Protein 4C9G (pdb70)

InterPro domains:
  IPR002067 Mitochondrial carrier protein [PR00926] (26-39)
  IPR002067 Mitochondrial carrier protein [PR00926] (39-53)
  IPR002067 Mitochondrial carrier protein [PR00926] (89-109)
  IPR002067 Mitochondrial carrier protein [PR00926] (140-158)
  IPR002067 Mitochondrial carrier protein [PR00926] (190-208)
  IPR002067 Mitochondrial carrier protein [PR00926] (234-256)
  IPR002113 ADP/ATP carrier protein, eukaryotic type [PR00927] (23-35)
  IPR002113 ADP/ATP carrier protein, eukaryotic type [PR00927] (67-88)
  IPR002113 ADP/ATP carrier protein, eukaryotic type [PR00927] (100-112)
  IPR002113 ADP/ATP carrier protein, eukaryotic type [PR00927] (125-138)
  IPR002113 ADP/ATP carrier protein, eukaryotic type [PR00927] (230-246)
  IPR002113 ADP/ATP carrier protein, eukaryotic type [PTHR45635] (17-317)
  IPR018108 Mitochondrial carrier protein, transmembrane region [PF00153] (20-117)
  IPR018108 Mitochondrial carrier protein, transmembrane region [PF00153] (126-220)
  IPR018108 Mitochondrial carrier protein, transmembrane region [PF00153] (226-315)
  IPR018108 Mitochondrial carrier protein, transmembrane region [PS50920] (21-114)
  IPR018108 Mitochondrial carrier protein, transmembrane region [PS50920] (125-217)
  IPR018108 Mitochondrial carrier protein, transmembrane region [PS50920] (225-311)
  IPR023395 Mitochondrial carrier protein domain superfamily [G3DSA:1.50.40.10] (24-318)
  IPR023395 Mitochondrial carrier protein domain superfamily [SSF103506] (19-308)

B-factor: mean 78.45, std 24.97, range [29.94, 201.55]

Secondary structure (DSSP, 8-state):
-HHHHHHHHHHHHHHHHHHHHHHHHHHHHTHHHHHHTTS-SS---SHHHHHHHHHHHH-SGGGGTTHHHHHHTHHHHHHHHHHHHHHHHHHH---GGG-HHHHHHHHHHHHHHHHHHHHHHHHHHHHHHHHHHS------SHHHHHHHHHHHT-STTTSTTHHHHHHHHHHHHHHHHHHHHH--HHHHHHHHHHHHHHHHTHHHHHHHHHHHHTTTSS---SSHHHHHHHHHHHH-GGGGGTTHHHHHHHHHHHHHHHHHHHHH-

Sequence (265 aa):
LIDFLMGGVSAAVAKTAASPIERVKLLIQNQDEMLKQGTLDRKYAGILDCFKRTATQEGVISFWRGNTANVIRYFPTQALNFAFKDKIKAMFGFKKEEGYAKWFAGNLASGGAAGALSLLFVYSLDYARTRLAADSRQFNGLIDVYKKTLKSDGVAGLYRGFLPSVVGIVVYRGLYFGMYDSLLASFLLGWVVTTGASTCSYPLDTVRRRMMMTSGQAVKYDGAFDCLRKIVAAEGVGSLFKGCGANILRGVAGAGVISMYDQLQ

CATH classification: 1.50.40.10

GO terms:
  GO:0005471 ATP:ADP antiporter activity (F, IDA)
  GO:0005743 mitochondrial inner membrane (C, IDA)
  GO:0015866 ADP transport (P, IDA)
  GO:0015867 ATP transport (P, IDA)
  GO:0055085 transmembrane transport (P, IDA)
  GO:0015867 ATP transport (P, IGI)
  GO:0009061 anaerobic respiration (P, IGI)
  GO:0005739 mitochondrion (C, HDA)
  GO:0015886 heme transport (P, IMP)
  GO:0006839 mitochondrial transport (P, IMP)
  GO:0006915 apoptotic process (P, IMP)
  GO:1901612 cardiolipin binding (F, IMP)
  GO:0009060 aerobic respiration (P, IMP)
  GO:0016020 membrane (C, IDA)
  GO:0005471 ATP:ADP antiporter activity (F, EXP)
  GO:0005778 peroxisomal membrane (C, EXP)

Organism: Saccharomyces cerevisiae (strain ATCC 204508 / S288c) (NCBI:txid559292)

Solvent-accessible surface area: 13428 Å² total; per-residue (Å²): 108,116,119,78,83,104,16,1,75,22,30,18,51,17,65,55,42,9,0,29,20,20,0,0,6,2,0,15,0,0,9,25,5,0,69,150,36,66,22,15,103,141,147,20,97,28,51,150,35,0,61,54,26,7,40,116,128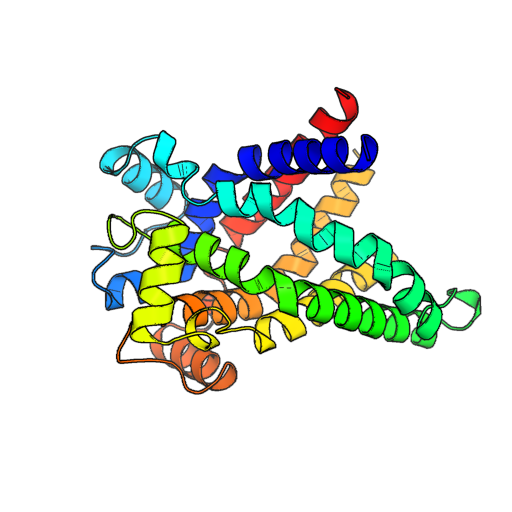,44,26,104,149,9,12,97,44,9,8,78,0,12,37,66,71,53,72,48,23,56,53,24,37,183,55,91,94,96,46,19,102,86,143,85,40,68,45,113,161,104,28,112,80,121,30,50,58,5,22,45,38,8,10,10,37,20,14,28,52,19,14,105,113,1,0,11,29,16,1,0,8,2,0,8,0,1,0,57,133,78,17,127,23,42,149,52,0,52,60,36,4,81,182,74,41,21,101,68,0,10,63,53,4,46,130,7,9,31,74,11,51,46,53,76,67,12,53,59,54,18,64,97,48,108,87,130,77,84,69,109,58,23,103,74,4,48,27,22,0,19,42,77,12,4,28,46,32,0,5,24,40,1,20,0,1,6,1,43,52,116,118,48,33,120,35,29,175,15,0,61,143,74,2,50,88,91,63,30,90,51,5,9,83,55,9,13,39,1,12,45,82,64,29,76,42,15,50,30,44,58,63,134,56,92,161,153,107

Radius of gyration: 18.73 Å; Cα contacts (8 Å, |Δi|>4): 334; chains: 1; bounding box: 37×54×42 Å

Foldseek 3Di:
DVVLVVVLVLVLQLLQQLQLLVLLLLQQLQVVLCVVVVQDDDHAPASVRSSVCCCVLPNDVLSNWLSVLVSVLSNLLVVLCVVPLVVLCVVQDDDCVVPVVSRLVSQLSSQLVSVLVSCVPRQLSVLSSSQRSHGSPPADHSVRCQVLLCVAVNPCLSCFLVVLVSVLRSQLSNQLVVQLVVDVVVLVSVLVSNLVSCQVSQLSVSLSSNQNSCGPDPDHAPDSVRSCVVCCVPPNPCSSCGSSVSVSVSVNSSVVSSVVSVVVD

Nearest PDB structures (foldseek):
  4c9g-assembly1_A  TM=1.004E+00  e=1.578E-35  Saccharomyces cerevisiae
  4c9h-assembly1_A  TM=9.998E-01  e=3.939E-33  Saccharomyces cerevisiae
  4c9h-assembly2_B  TM=9.988E-01  e=4.879E-33  Saccharomyces cerevisiae
  4c9q-assembly1_A  TM=9.859E-01  e=1.281E-29  Saccharomyces cerevisiae
  4c9q-assembly2_B  TM=9.886E-01  e=2.434E-29  Saccharomyces cerevisiae

Structure (mmCIF, N/CA/C/O backbone):
data_4C9G
#
_entry.id   4C9G
#
_cell.length_a   66.900
_cell.length_b   105.670
_cell.length_c   98.610
_cell.angle_alpha   90.00
_cell.angle_beta   90.00
_cell.angle_gamma   90.00
#
_symmetry.space_group_name_H-M   'C 2 2 21'
#
loop_
_entity.id
_entity.type
_entity.pdbx_description
1 polymer 'ADP, ATP CARRIER PROTEIN 2'
2 non-polymer Carboxyatractyloside
3 non-polymer CARDIOLIPIN
4 non-polymer 'nonyl beta-D-glucopyranoside'
#
loop_
_atom_site.group_PDB
_atom_site.id
_atom_site.type_symbol
_atom_site.label_atom_id
_atom_site.label_alt_id
_atom_site.label_comp_id
_atom_site.label_asym_id
_atom_site.label_entity_id
_atom_site.label_seq_id
_atom_site.pdbx_PDB_ins_code
_atom_site.Cartn_x
_atom_site.Cartn_y
_atom_site.Cartn_z
_atom_site.occupancy
_atom_site.B_iso_or_equiv
_atom_site.auth_seq_id
_atom_site.auth_comp_id
_atom_site.auth_asym_id
_atom_site.auth_atom_id
_atom_site.pdbx_PDB_model_num
ATOM 1 N N . LEU A 1 24 ? 25.329 38.189 5.806 1.00 132.20 24 LEU A N 1
ATOM 2 C CA . LEU A 1 24 ? 25.204 36.846 6.360 1.00 131.03 24 LEU A CA 1
ATOM 3 C C . LEU A 1 24 ? 23.740 36.437 6.503 1.00 129.68 24 LEU A C 1
ATOM 4 O O . LEU A 1 24 ? 23.355 35.340 6.104 1.00 130.47 24 LEU A O 1
ATOM 6 N N . ILE A 1 25 ? 22.927 37.321 7.069 1.00 128.86 25 ILE A N 1
ATOM 7 C CA . ILE A 1 25 ? 21.505 37.045 7.240 1.00 128.92 25 ILE A CA 1
ATOM 8 C C . ILE A 1 25 ? 20.803 37.004 5.886 1.00 127.86 25 ILE A C 1
ATOM 9 O O . ILE A 1 25 ? 19.995 36.113 5.624 1.00 127.39 25 ILE A O 1
ATOM 14 N N . ASP A 1 26 ? 21.135 37.963 5.027 1.00 128.49 26 ASP A N 1
ATOM 15 C CA . ASP A 1 26 ? 20.530 38.069 3.703 1.00 129.91 26 ASP A CA 1
ATOM 16 C C . ASP A 1 26 ? 20.800 36.814 2.878 1.00 130.73 26 ASP A C 1
ATOM 17 O O . ASP A 1 26 ? 19.947 36.361 2.115 1.00 130.02 26 ASP A O 1
ATOM 22 N N . PHE A 1 27 ? 22.001 36.270 3.043 1.00 131.01 27 PHE A N 1
ATOM 23 C CA . PHE A 1 27 ? 22.423 35.029 2.402 1.00 126.66 27 PHE A CA 1
ATOM 24 C C . PHE A 1 27 ? 21.485 33.875 2.751 1.00 121.75 27 PHE A C 1
ATOM 25 O O . PHE A 1 27 ? 20.917 33.212 1.870 1.00 118.54 27 PHE A O 1
ATOM 33 N N . LEU A 1 28 ? 21.326 33.654 4.053 1.00 121.72 28 LEU A N 1
ATOM 34 C CA . LEU A 1 28 ? 20.490 32.584 4.578 1.00 118.64 28 LEU A CA 1
ATOM 35 C C . LEU A 1 28 ? 19.033 32.772 4.165 1.00 117.28 28 LEU A C 1
ATOM 36 O O . LEU A 1 28 ? 18.351 31.812 3.791 1.00 114.57 28 LEU A O 1
ATOM 41 N N . MET A 1 29 ? 18.566 34.015 4.230 1.00 107.48 29 MET A N 1
ATOM 42 C CA . MET A 1 29 ? 17.203 34.349 3.834 1.00 125.08 29 MET A CA 1
ATOM 43 C C . MET A 1 29 ? 16.965 34.063 2.355 1.00 124.72 29 MET A C 1
ATOM 44 O O . MET A 1 29 ? 15.880 33.622 1.969 1.00 102.53 29 MET A O 1
ATOM 49 N N . GLY A 1 30 ? 17.980 34.310 1.532 1.00 104.22 30 GLY A N 1
ATOM 50 C CA . GLY A 1 30 ? 17.911 33.966 0.123 1.00 101.79 30 GLY A CA 1
ATOM 51 C C . GLY A 1 30 ? 17.793 32.463 -0.047 1.00 107.84 30 GLY A C 1
ATOM 52 O O . GLY A 1 30 ? 16.947 31.971 -0.812 1.00 107.10 30 GLY A O 1
ATOM 53 N N . GLY A 1 31 ? 18.643 31.735 0.680 1.00 106.24 31 GLY A N 1
ATOM 54 C CA . GLY A 1 31 ? 18.627 30.280 0.669 1.00 102.07 31 GLY A CA 1
ATOM 55 C C . GLY A 1 31 ? 17.252 29.712 0.941 1.00 99.04 31 GLY A C 1
ATOM 56 O O . GLY A 1 31 ? 16.722 28.924 0.148 1.00 97.35 31 GLY A O 1
ATOM 57 N N . VAL A 1 32 ? 16.677 30.125 2.068 1.00 100.01 32 VAL A N 1
ATOM 58 C CA . VAL A 1 32 ? 15.319 29.744 2.426 1.00 101.14 32 VAL A CA 1
ATOM 59 C C . VAL A 1 32 ? 14.337 30.123 1.321 1.00 103.23 32 VAL A C 1
ATOM 60 O O . VAL A 1 32 ? 13.499 29.310 0.917 1.00 103.18 32 VAL A O 1
ATOM 64 N N . SER A 1 33 ? 14.465 31.350 0.823 1.00 106.03 33 SER A N 1
ATOM 65 C CA . SER A 1 33 ? 13.552 31.881 -0.182 1.00 104.68 33 SER A CA 1
ATOM 66 C C . SER A 1 33 ? 13.464 31.019 -1.436 1.00 101.62 33 SER A C 1
ATOM 67 O O . SER A 1 33 ? 12.364 30.800 -1.959 1.00 92.31 33 SER A O 1
ATOM 70 N N . ALA A 1 34 ? 14.603 30.527 -1.921 1.00 99.73 34 ALA A N 1
ATOM 71 C CA . ALA A 1 34 ? 14.557 29.644 -3.083 1.00 99.70 34 ALA A CA 1
ATOM 72 C C . ALA A 1 34 ? 14.170 28.216 -2.701 1.00 102.61 34 ALA A C 1
ATOM 73 O O . ALA A 1 34 ? 13.544 27.507 -3.490 1.00 100.33 34 ALA A O 1
ATOM 75 N N . ALA A 1 35 ? 14.560 27.788 -1.500 1.00 106.37 35 ALA A N 1
ATOM 76 C CA . ALA A 1 35 ? 14.127 26.484 -0.977 1.00 105.33 35 ALA A CA 1
ATOM 77 C C . ALA A 1 35 ? 12.606 26.356 -1.049 1.00 104.15 35 ALA A C 1
ATOM 78 O O . ALA A 1 35 ? 12.081 25.299 -1.412 1.00 104.06 35 ALA A O 1
ATOM 80 N N . VAL A 1 36 ? 11.908 27.442 -0.715 1.00 103.66 36 VAL A N 1
ATOM 81 C CA . VAL A 1 36 ? 10.448 27.489 -0.825 1.00 102.35 36 VAL A CA 1
ATOM 82 C C . VAL A 1 36 ? 9.975 27.175 -2.246 1.00 95.78 36 VAL A C 1
ATOM 83 O O . VAL A 1 36 ? 9.141 26.295 -2.448 1.00 98.27 36 VAL A O 1
ATOM 87 N N . ALA A 1 37 ? 10.518 27.890 -3.226 1.00 92.90 37 ALA A N 1
ATOM 88 C CA . ALA A 1 37 ? 10.104 27.728 -4.618 1.00 94.89 37 ALA A CA 1
ATOM 89 C C . ALA A 1 37 ? 10.397 26.330 -5.162 1.00 98.19 37 ALA A C 1
ATOM 90 O O . ALA A 1 37 ? 9.540 25.705 -5.792 1.00 99.27 37 ALA A O 1
ATOM 92 N N . LYS A 1 38 ? 11.610 25.845 -4.913 1.00 100.96 38 LYS A N 1
ATOM 93 C CA . LYS A 1 38 ? 12.023 24.522 -5.379 1.00 99.77 38 LYS A CA 1
ATOM 94 C C . LYS A 1 38 ? 11.178 23.415 -4.751 1.00 97.70 38 LYS A C 1
ATOM 95 O O . LYS A 1 38 ? 10.766 22.470 -5.431 1.00 99.29 38 LYS A O 1
ATOM 101 N N . THR A 1 39 ? 10.920 23.543 -3.453 1.00 94.77 39 THR A N 1
ATOM 102 C CA . THR A 1 39 ? 10.091 22.576 -2.740 1.00 92.94 39 THR A CA 1
ATOM 103 C C . THR A 1 39 ? 8.648 22.598 -3.242 1.00 90.59 39 THR A C 1
ATOM 104 O O . THR A 1 39 ? 8.006 21.553 -3.355 1.00 89.21 39 THR A O 1
ATOM 108 N N . ALA A 1 40 ? 8.142 23.786 -3.551 1.00 88.03 40 ALA A N 1
ATOM 109 C CA . ALA A 1 40 ? 6.802 23.899 -4.114 1.00 88.67 40 ALA A CA 1
ATOM 110 C C . ALA A 1 40 ? 6.719 23.236 -5.486 1.00 88.76 40 ALA A C 1
ATOM 111 O O . ALA A 1 40 ? 5.762 22.518 -5.782 1.00 85.58 40 ALA A O 1
ATOM 113 N N . ALA A 1 41 ? 7.731 23.475 -6.316 1.00 88.28 41 ALA A N 1
ATOM 114 C CA . ALA A 1 41 ? 7.735 22.971 -7.688 1.00 87.75 41 ALA A CA 1
ATOM 115 C C . ALA A 1 41 ? 8.183 21.510 -7.804 1.00 87.91 41 ALA A C 1
ATOM 116 O O . ALA A 1 41 ? 8.114 20.918 -8.881 1.00 86.80 41 ALA A O 1
ATOM 118 N N . SER A 1 42 ? 8.633 20.933 -6.695 1.00 85.67 42 SER A N 1
ATOM 119 C CA . SER A 1 42 ? 9.148 19.561 -6.689 1.00 88.86 42 SER A CA 1
ATOM 120 C C . SER A 1 42 ? 8.238 18.455 -7.264 1.00 89.33 42 SER A C 1
ATOM 121 O O . SER A 1 42 ? 8.718 17.618 -8.028 1.00 87.71 42 SER A O 1
ATOM 124 N N . PRO A 1 43 ? 6.939 18.429 -6.896 1.00 92.43 43 PRO A N 1
ATOM 125 C CA . PRO A 1 43 ? 6.106 17.326 -7.397 1.00 90.29 43 PRO A CA 1
ATOM 126 C C . PRO A 1 43 ? 5.998 17.265 -8.921 1.00 88.17 43 PRO A C 1
ATOM 127 O O . PRO A 1 43 ? 6.084 16.178 -9.489 1.00 91.56 43 PRO A O 1
ATOM 131 N N . ILE A 1 44 ? 5.816 18.411 -9.568 1.00 84.51 44 ILE A N 1
ATOM 132 C CA . ILE A 1 44 ? 5.702 18.451 -11.023 1.00 82.60 44 ILE A CA 1
ATOM 133 C C . ILE A 1 44 ? 7.068 18.235 -11.686 1.00 82.07 44 ILE A C 1
ATOM 134 O O . ILE A 1 44 ? 7.154 17.819 -12.844 1.00 82.47 44 ILE A O 1
ATOM 139 N N . GLU A 1 45 ? 8.134 18.498 -10.937 1.00 77.81 45 GLU A N 1
ATOM 140 C CA . GLU A 1 45 ? 9.488 18.325 -11.450 1.00 76.27 45 GLU A CA 1
ATOM 141 C C . GLU A 1 45 ? 9.845 16.848 -11.595 1.00 76.98 45 GLU A C 1
ATOM 142 O O . GLU A 1 45 ? 10.435 16.435 -12.594 1.00 73.18 45 GLU A O 1
ATOM 148 N N . ARG A 1 46 ? 9.489 16.055 -10.591 1.00 78.96 46 ARG A N 1
ATOM 149 C CA . ARG A 1 46 ? 9.827 14.639 -10.605 1.00 82.98 46 ARG A CA 1
ATOM 150 C C . ARG A 1 46 ? 9.086 13.909 -11.717 1.00 66.08 46 ARG A C 1
ATOM 151 O O . ARG A 1 46 ? 9.660 13.066 -12.397 1.00 64.90 46 ARG A O 1
ATOM 159 N N . VAL A 1 47 ? 7.818 14.253 -11.907 1.00 66.57 47 VAL A N 1
ATOM 160 C CA . VAL A 1 47 ? 7.033 13.711 -13.009 1.00 65.72 47 VAL A CA 1
ATOM 161 C C . VAL A 1 47 ? 7.700 14.017 -14.345 1.00 64.19 47 VAL A C 1
ATOM 162 O O . VAL A 1 47 ? 7.794 13.153 -15.215 1.00 63.02 47 VAL A O 1
ATOM 166 N N . LYS A 1 48 ? 8.172 15.252 -14.492 1.00 77.72 48 LYS A N 1
ATOM 167 C CA . LYS A 1 48 ? 8.878 15.673 -15.698 1.00 73.33 48 LYS A CA 1
ATOM 168 C C . LYS A 1 48 ? 10.154 14.868 -15.890 1.00 71.41 48 LYS A C 1
ATOM 169 O O . LYS A 1 48 ? 10.468 14.437 -16.998 1.00 67.69 48 LYS A O 1
ATOM 175 N N . LEU A 1 49 ? 10.895 14.694 -14.802 1.00 62.69 49 LEU A N 1
ATOM 176 C CA . LEU A 1 49 ? 12.133 13.931 -14.832 1.00 62.03 49 LEU A CA 1
ATOM 177 C C . LEU A 1 49 ? 11.874 12.454 -15.118 1.00 61.32 49 LEU A C 1
ATOM 178 O O . LEU A 1 49 ? 12.644 11.810 -15.826 1.00 60.28 49 LEU A O 1
ATOM 183 N N . LEU A 1 50 ? 10.779 11.929 -14.579 1.00 62.03 50 LEU A N 1
ATOM 184 C CA . LEU A 1 50 ? 10.398 10.542 -14.820 1.00 64.76 50 LEU A CA 1
ATOM 185 C C . LEU A 1 50 ? 10.075 10.297 -16.290 1.00 65.16 50 LEU A C 1
ATOM 186 O O . LEU A 1 50 ? 10.544 9.327 -16.882 1.00 59.50 50 LEU A O 1
ATOM 191 N N . ILE A 1 51 ? 9.274 11.181 -16.875 1.00 60.24 51 ILE A N 1
ATOM 192 C CA . ILE A 1 51 ? 8.884 11.047 -18.274 1.00 59.10 51 ILE A CA 1
ATOM 193 C C . ILE A 1 51 ? 10.087 11.251 -19.191 1.00 57.72 51 ILE A C 1
ATOM 194 O O . ILE A 1 51 ? 10.237 10.571 -20.209 1.00 56.60 51 ILE A O 1
ATOM 199 N N . GLN A 1 52 ? 10.954 12.181 -18.808 1.00 63.27 52 GLN A N 1
ATOM 200 C CA . GLN A 1 52 ? 12.138 12.501 -19.594 1.00 56.89 52 GLN A CA 1
ATOM 201 C C . GLN A 1 52 ? 13.118 11.334 -19.645 1.00 56.30 52 GLN A C 1
ATOM 202 O O . GLN A 1 52 ? 13.740 11.077 -20.678 1.00 55.41 52 GLN A O 1
ATOM 208 N N . ASN A 1 53 ? 13.248 10.622 -18.532 1.00 52.18 53 ASN A N 1
ATOM 209 C CA . ASN A 1 53 ? 14.290 9.608 -18.400 1.00 50.51 53 ASN A CA 1
ATOM 210 C C . ASN A 1 53 ? 13.808 8.159 -18.330 1.00 57.60 53 ASN A C 1
ATOM 211 O O . ASN A 1 53 ? 14.546 7.283 -17.883 1.00 57.84 53 ASN A O 1
ATOM 216 N N . GLN A 1 54 ? 12.586 7.905 -18.792 1.00 62.83 54 GLN A N 1
ATOM 217 C CA . GLN A 1 54 ? 11.958 6.594 -18.607 1.00 61.41 54 GLN A CA 1
ATOM 218 C C . GLN A 1 54 ? 12.630 5.457 -19.377 1.00 56.74 54 GLN A C 1
ATOM 219 O O . GLN A 1 54 ? 12.644 4.321 -18.920 1.00 51.25 54 GLN A O 1
ATOM 225 N N . ASP A 1 55 ? 13.178 5.766 -20.544 1.00 47.85 55 ASP A N 1
ATOM 226 C CA . ASP A 1 55 ? 13.857 4.769 -21.359 1.00 47.95 55 ASP A CA 1
ATOM 227 C C . ASP A 1 55 ? 15.090 4.212 -20.645 1.00 50.20 55 ASP A C 1
ATOM 228 O O . ASP A 1 55 ? 15.360 3.004 -20.691 1.00 58.29 55 ASP A O 1
ATOM 233 N N . GLU A 1 56 ? 15.825 5.091 -19.972 1.00 44.62 56 GLU A N 1
ATOM 234 C CA . GLU A 1 56 ? 16.982 4.670 -19.190 1.00 44.23 56 GLU A CA 1
ATOM 235 C C . GLU A 1 56 ? 16.562 3.811 -18.001 1.00 47.96 56 GLU A C 1
ATOM 236 O O . GLU A 1 56 ? 17.198 2.800 -17.704 1.00 48.75 56 GLU A O 1
ATOM 242 N N . MET A 1 57 ? 15.491 4.212 -17.323 1.00 49.62 57 MET A N 1
ATOM 243 C CA . MET A 1 57 ? 14.981 3.441 -16.194 1.00 52.76 57 MET A CA 1
ATOM 244 C C . MET A 1 57 ? 14.539 2.053 -16.654 1.00 53.81 57 MET A C 1
ATOM 245 O O . MET A 1 57 ? 14.718 1.063 -15.943 1.00 55.05 57 MET A O 1
ATOM 250 N N . LEU A 1 58 ? 13.966 1.994 -17.852 1.00 51.28 58 LEU A N 1
ATOM 251 C CA . LEU A 1 58 ? 13.568 0.734 -18.461 1.00 53.33 58 LEU A CA 1
ATOM 252 C C . LEU A 1 58 ? 14.787 -0.133 -18.732 1.00 54.67 58 LEU A C 1
ATOM 253 O O . LEU A 1 58 ? 14.763 -1.338 -18.480 1.00 58.40 58 LEU A O 1
ATOM 258 N N . LYS A 1 59 ? 15.851 0.477 -19.249 1.00 50.51 59 LYS A N 1
ATOM 259 C CA . LYS A 1 59 ? 17.096 -0.257 -19.457 1.00 51.03 59 LYS A CA 1
ATOM 260 C C . LYS A 1 59 ? 17.660 -0.780 -18.139 1.00 54.95 59 LYS A C 1
ATOM 261 O O . LYS A 1 59 ? 18.193 -1.885 -18.081 1.00 60.42 59 LYS A O 1
ATOM 267 N N . GLN A 1 60 ? 17.531 0.016 -17.082 1.00 52.89 60 GLN A N 1
ATOM 268 C CA . GLN A 1 60 ? 18.091 -0.338 -15.780 1.00 50.79 60 GLN A CA 1
ATOM 269 C C . GLN A 1 60 ? 17.132 -1.185 -14.945 1.00 54.85 60 GLN A C 1
ATOM 270 O O . GLN A 1 60 ? 17.427 -1.524 -13.795 1.00 56.09 60 GLN A O 1
ATOM 276 N N . GLY A 1 61 ? 15.990 -1.534 -15.532 1.00 51.82 61 GLY A N 1
ATOM 277 C CA . GLY A 1 61 ? 14.994 -2.342 -14.851 1.00 54.55 61 GLY A CA 1
ATOM 278 C C . GLY A 1 61 ? 14.452 -1.670 -13.606 1.00 74.30 61 GLY A C 1
ATOM 279 O O . GLY A 1 61 ? 14.121 -2.331 -12.624 1.00 76.89 61 GLY A O 1
ATOM 280 N N . THR A 1 62 ? 14.367 -0.345 -13.651 1.00 73.99 62 THR A N 1
ATOM 281 C CA . THR A 1 62 ? 13.875 0.438 -12.527 1.00 76.07 62 THR A CA 1
ATOM 282 C C . THR A 1 62 ? 12.408 0.786 -12.752 1.00 73.26 62 THR A C 1
ATOM 283 O O . THR A 1 62 ? 11.667 1.068 -11.810 1.00 75.22 62 THR A O 1
ATOM 287 N N . LEU A 1 63 ? 11.997 0.756 -14.014 1.00 66.11 63 LEU A N 1
ATOM 288 C CA . LEU A 1 63 ? 10.612 1.006 -14.383 1.00 65.62 63 LEU A CA 1
ATOM 289 C C . LEU A 1 63 ? 10.081 -0.208 -15.138 1.00 67.33 63 LEU A C 1
ATOM 290 O O . LEU A 1 63 ? 10.801 -0.812 -15.931 1.00 66.71 63 LEU A O 1
ATOM 295 N N . ASP A 1 64 ? 8.827 -0.567 -14.889 1.00 64.56 64 ASP A N 1
ATOM 296 C CA . ASP A 1 64 ? 8.250 -1.761 -15.496 1.00 72.75 64 ASP A CA 1
ATOM 297 C C . ASP A 1 64 ? 7.598 -1.480 -16.848 1.00 76.81 64 ASP A C 1
ATOM 298 O O . ASP A 1 64 ? 7.622 -2.320 -17.745 1.00 83.11 64 ASP A O 1
ATOM 300 N N . ARG A 1 65 ? 7.018 -0.296 -16.991 1.00 79.33 65 ARG A N 1
ATOM 301 C CA . ARG A 1 65 ? 6.280 0.039 -18.200 1.00 78.26 65 ARG A CA 1
ATOM 302 C C . ARG A 1 65 ? 6.383 1.535 -18.490 1.00 73.05 65 ARG A C 1
ATOM 303 O O . ARG A 1 65 ? 6.445 2.351 -17.570 1.00 72.55 65 ARG A O 1
ATOM 311 N N . LYS A 1 66 ? 6.412 1.890 -19.771 1.00 67.39 66 LYS A N 1
ATOM 312 C CA . LYS A 1 66 ? 6.477 3.288 -20.170 1.00 68.50 66 LYS A CA 1
ATOM 313 C C . LYS A 1 66 ? 5.246 4.023 -19.664 1.00 72.83 66 LYS A C 1
ATOM 314 O O . LYS A 1 66 ? 4.192 3.417 -19.472 1.00 79.17 66 LYS A O 1
ATOM 320 N N . TYR A 1 67 ? 5.384 5.324 -19.435 1.00 72.54 67 TYR A N 1
ATOM 321 C CA . TYR A 1 67 ? 4.254 6.134 -19.007 1.00 74.66 67 TYR A CA 1
ATOM 322 C C . TYR A 1 67 ? 3.410 6.547 -20.203 1.00 74.92 67 TYR A C 1
ATOM 323 O O . TYR A 1 67 ? 3.925 6.746 -21.301 1.00 69.27 67 TYR A O 1
ATOM 332 N N . ALA A 1 68 ? 2.107 6.675 -19.986 1.00 84.13 68 ALA A N 1
ATOM 333 C CA . ALA A 1 68 ? 1.209 7.120 -21.040 1.00 87.31 68 ALA A CA 1
ATOM 334 C C . ALA A 1 68 ? 1.310 8.629 -21.213 1.00 87.24 68 ALA A C 1
ATOM 335 O O . ALA A 1 68 ? 1.114 9.153 -22.309 1.00 90.27 68 ALA A O 1
ATOM 337 N N . GLY A 1 69 ? 1.621 9.323 -20.123 1.00 83.64 69 GLY A N 1
ATOM 338 C CA . GLY A 1 69 ? 1.724 10.769 -20.141 1.00 78.36 69 GLY A CA 1
ATOM 339 C C . GLY A 1 69 ? 1.857 11.348 -18.747 1.00 81.06 69 GLY A C 1
ATOM 340 O O . GLY A 1 69 ? 2.235 10.646 -17.807 1.00 82.38 69 GLY A O 1
ATOM 341 N N . ILE A 1 70 ? 1.541 12.634 -18.620 1.00 75.00 70 ILE A N 1
ATOM 342 C CA . ILE A 1 70 ? 1.650 13.345 -17.353 1.00 83.70 70 ILE A CA 1
ATOM 343 C C . ILE A 1 70 ? 0.721 12.758 -16.301 1.00 88.28 70 ILE A C 1
ATOM 344 O O . ILE A 1 70 ? 1.168 12.305 -15.242 1.00 89.55 70 ILE A O 1
ATOM 349 N N . LEU A 1 71 ? -0.571 12.772 -16.611 1.00 91.11 71 LEU A N 1
ATOM 350 C CA . LEU A 1 71 ? -1.599 12.268 -15.711 1.00 98.13 71 LEU A CA 1
ATOM 351 C C . LEU A 1 71 ? -1.302 10.836 -15.288 1.00 97.67 71 LEU A C 1
ATOM 352 O O . LEU A 1 71 ? -1.402 10.495 -14.110 1.00 100.99 71 LEU A O 1
ATOM 357 N N . ASP A 1 72 ? -0.929 10.009 -16.261 1.00 95.48 72 ASP A N 1
ATOM 358 C CA . ASP A 1 72 ? -0.583 8.611 -16.017 1.00 95.08 72 ASP A CA 1
ATOM 359 C C . ASP A 1 72 ? 0.551 8.483 -15.006 1.00 90.87 72 ASP A C 1
ATOM 360 O O . ASP A 1 72 ? 0.450 7.734 -14.029 1.00 93.02 72 ASP A O 1
ATOM 365 N N . CYS A 1 73 ? 1.628 9.224 -15.252 1.00 85.33 73 CYS A N 1
ATOM 366 C CA . CYS A 1 73 ? 2.797 9.203 -14.384 1.00 85.91 73 CYS A CA 1
ATOM 367 C C . CYS A 1 73 ? 2.425 9.615 -12.964 1.00 92.17 73 CYS A C 1
ATOM 368 O O . CYS A 1 73 ? 2.823 8.959 -12.001 1.00 83.03 73 CYS A O 1
ATOM 371 N N . PHE A 1 74 ? 1.656 10.698 -12.847 1.00 94.91 74 PHE A N 1
ATOM 372 C CA . PHE A 1 74 ? 1.135 11.149 -11.556 1.00 94.70 74 PHE A CA 1
ATOM 373 C C . PHE A 1 74 ? 0.371 10.036 -10.842 1.00 95.63 74 PHE A C 1
ATOM 374 O O . PHE A 1 74 ? 0.625 9.746 -9.671 1.00 95.17 74 PHE A O 1
ATOM 382 N N . LYS A 1 75 ? -0.559 9.415 -11.561 1.00 99.57 75 LYS A N 1
ATOM 383 C CA . LYS A 1 75 ? -1.394 8.351 -11.013 1.00 103.25 75 LYS A CA 1
ATOM 384 C C . LYS A 1 75 ? -0.571 7.185 -10.479 1.00 102.21 75 LYS A C 1
ATOM 385 O O . LYS A 1 75 ? -0.678 6.828 -9.305 1.00 95.45 75 LYS A O 1
ATOM 387 N N . ARG A 1 76 ? 0.248 6.600 -11.347 1.00 99.58 76 ARG A N 1
ATOM 388 C CA . ARG A 1 76 ? 1.048 5.435 -10.977 1.00 98.31 76 ARG A CA 1
ATOM 389 C C . ARG A 1 76 ? 2.028 5.748 -9.853 1.00 98.69 76 ARG A C 1
ATOM 390 O O . ARG A 1 76 ? 2.212 4.945 -8.938 1.00 100.45 76 ARG A O 1
ATOM 398 N N . THR A 1 77 ? 2.649 6.921 -9.919 1.00 97.47 77 THR A N 1
ATOM 399 C CA . THR A 1 77 ? 3.616 7.313 -8.902 1.00 98.22 77 THR A CA 1
ATOM 400 C C . THR A 1 77 ? 2.932 7.482 -7.552 1.00 101.05 77 THR A C 1
ATOM 401 O O . THR A 1 77 ? 3.468 7.079 -6.519 1.00 101.96 77 THR A O 1
ATOM 405 N N . ALA A 1 78 ? 1.741 8.072 -7.569 1.00 102.86 78 ALA A N 1
ATOM 406 C CA . ALA A 1 78 ? 0.970 8.259 -6.346 1.00 107.66 78 ALA A CA 1
ATOM 407 C C . ALA A 1 78 ? 0.539 6.922 -5.746 1.00 110.95 78 ALA A C 1
ATOM 408 O O . ALA A 1 78 ? 0.742 6.674 -4.559 1.00 115.07 78 ALA A O 1
ATOM 410 N N . THR A 1 79 ? -0.047 6.063 -6.573 1.00 108.60 79 THR A N 1
ATOM 411 C CA . THR A 1 79 ? -0.592 4.793 -6.095 1.00 111.00 79 THR A CA 1
ATOM 412 C C . THR A 1 79 ? 0.481 3.788 -5.677 1.00 109.54 79 THR A C 1
ATOM 413 O O . THR A 1 79 ? 0.233 2.926 -4.834 1.00 109.34 79 THR A O 1
ATOM 417 N N . GLN A 1 80 ? 1.669 3.899 -6.262 1.00 108.77 80 GLN A N 1
ATOM 418 C CA . GLN A 1 80 ? 2.723 2.922 -6.006 1.00 107.35 80 GLN A CA 1
ATOM 419 C C . GLN A 1 80 ? 3.769 3.392 -4.997 1.00 106.11 80 GLN A C 1
ATOM 420 O O . GLN A 1 80 ? 4.317 2.588 -4.245 1.00 104.70 80 GLN A O 1
ATOM 426 N N . GLU A 1 81 ? 4.043 4.692 -4.977 1.00 106.58 81 GLU A N 1
ATOM 427 C CA . GLU A 1 81 ? 5.069 5.230 -4.089 1.00 103.44 81 GLU A CA 1
ATOM 428 C C . GLU A 1 81 ? 4.484 6.066 -2.958 1.00 104.71 81 GLU A C 1
ATOM 429 O O . GLU A 1 81 ? 5.026 6.094 -1.854 1.00 105.52 81 GLU A O 1
ATOM 435 N N . GLY A 1 82 ? 3.381 6.750 -3.237 1.00 106.95 82 GLY A N 1
ATOM 436 C CA . GLY A 1 82 ? 2.757 7.613 -2.250 1.00 114.34 82 GLY A CA 1
ATOM 437 C C . GLY A 1 82 ? 2.797 9.081 -2.636 1.00 115.75 82 GLY A C 1
ATOM 438 O O . GLY A 1 82 ? 3.052 9.424 -3.790 1.00 114.30 82 GLY A O 1
ATOM 439 N N . VAL A 1 83 ? 2.549 9.950 -1.662 1.00 115.83 83 VAL A N 1
ATOM 440 C CA . VAL A 1 83 ? 2.486 11.383 -1.910 1.00 116.15 83 VAL A CA 1
ATOM 441 C C . VAL A 1 83 ? 3.822 12.058 -1.604 1.00 117.05 83 VAL A C 1
ATOM 442 O O . VAL A 1 83 ? 4.222 13.003 -2.285 1.00 114.82 83 VAL A O 1
ATOM 446 N N . ILE A 1 84 ? 4.508 11.559 -0.580 1.00 117.45 84 ILE A N 1
ATOM 447 C CA . ILE A 1 84 ? 5.807 12.092 -0.180 1.00 114.58 84 ILE A CA 1
ATOM 448 C C . ILE A 1 84 ? 6.825 11.954 -1.310 1.00 109.61 84 ILE A C 1
ATOM 449 O O . ILE A 1 84 ? 7.706 12.801 -1.486 1.00 107.23 84 ILE A O 1
ATOM 454 N N . SER A 1 85 ? 6.677 10.887 -2.087 1.00 107.82 85 SER A N 1
ATOM 455 C CA . SER A 1 85 ? 7.615 10.559 -3.155 1.00 104.64 85 SER A CA 1
ATOM 456 C C . SER A 1 85 ? 7.779 11.670 -4.187 1.00 100.04 85 SER A C 1
ATOM 457 O O . SER A 1 85 ? 8.823 11.781 -4.821 1.00 99.68 85 SER A O 1
ATOM 460 N N . PHE A 1 86 ? 6.749 12.490 -4.356 1.00 97.69 86 PHE A N 1
ATOM 461 C CA . PHE A 1 86 ? 6.805 13.578 -5.325 1.00 97.39 86 PHE A CA 1
ATOM 462 C C . PHE A 1 86 ? 7.875 14.604 -4.966 1.00 95.12 86 PHE A C 1
ATOM 463 O O . PHE A 1 86 ? 8.291 15.401 -5.805 1.00 87.21 86 PHE A O 1
ATOM 471 N N . TRP A 1 87 ? 8.319 14.577 -3.715 1.00 96.45 87 TRP A N 1
ATOM 472 C CA . TRP A 1 87 ? 9.348 15.499 -3.262 1.00 96.67 87 TRP A CA 1
ATOM 473 C C . TRP A 1 87 ? 10.691 14.801 -3.116 1.00 93.18 87 TRP A C 1
ATOM 474 O O . TRP A 1 87 ? 11.598 15.310 -2.471 1.00 96.76 87 TRP A O 1
ATOM 485 N N . ARG A 1 88 ? 10.813 13.634 -3.732 1.00 91.02 88 ARG A N 1
ATOM 486 C CA . ARG A 1 88 ? 12.050 12.870 -3.681 1.00 91.84 88 ARG A CA 1
ATOM 487 C C . ARG A 1 88 ? 13.171 13.602 -4.415 1.00 90.82 88 ARG A C 1
ATOM 488 O O . ARG A 1 88 ? 12.989 14.071 -5.539 1.00 90.21 88 ARG A O 1
ATOM 496 N N . GLY A 1 89 ? 14.326 13.708 -3.765 1.00 87.81 89 GLY A N 1
ATOM 497 C CA . GLY A 1 89 ? 15.488 14.336 -4.364 1.00 81.35 89 GLY A CA 1
ATOM 498 C C . GLY A 1 89 ? 15.517 15.847 -4.220 1.00 82.67 89 GLY A C 1
ATOM 499 O O . GLY A 1 89 ? 16.518 16.482 -4.542 1.00 78.83 89 GLY A O 1
ATOM 500 N N . ASN A 1 90 ? 14.426 16.419 -3.720 1.00 82.36 90 ASN A N 1
ATOM 501 C CA . ASN A 1 90 ? 14.277 17.872 -3.648 1.00 90.62 90 ASN A CA 1
ATOM 502 C C . ASN A 1 90 ? 15.251 18.580 -2.701 1.00 92.00 90 ASN A C 1
ATOM 503 O O . ASN A 1 90 ? 15.571 19.762 -2.888 1.00 90.12 90 ASN A O 1
ATOM 508 N N . THR A 1 91 ? 15.714 17.857 -1.685 1.00 85.93 91 THR A N 1
ATOM 509 C CA . THR A 1 91 ? 16.687 18.392 -0.736 1.00 92.13 91 THR A CA 1
ATOM 510 C C . THR A 1 91 ? 17.939 18.893 -1.458 1.00 88.08 91 THR A C 1
ATOM 511 O O . THR A 1 91 ? 18.515 19.917 -1.085 1.00 91.38 91 THR A O 1
ATOM 515 N N . ALA A 1 92 ? 18.337 18.178 -2.506 1.00 80.63 92 ALA A N 1
ATOM 516 C CA . ALA A 1 92 ? 19.440 18.605 -3.359 1.00 87.26 92 ALA A CA 1
ATOM 517 C C . ALA A 1 92 ? 19.174 20.000 -3.929 1.00 89.98 92 ALA A C 1
ATOM 518 O O . ALA A 1 92 ? 20.032 20.890 -3.852 1.00 93.37 92 ALA A O 1
ATOM 520 N N . ASN A 1 93 ? 17.980 20.184 -4.489 1.00 88.73 93 ASN A N 1
ATOM 521 C CA . ASN A 1 93 ? 17.559 21.482 -5.008 1.00 87.24 93 ASN A CA 1
ATOM 522 C C . ASN A 1 93 ? 17.628 22.556 -3.939 1.00 90.20 93 ASN A C 1
ATOM 523 O O . ASN A 1 93 ? 18.044 23.682 -4.203 1.00 94.38 93 ASN A O 1
ATOM 528 N N . VAL A 1 94 ? 17.216 22.199 -2.728 1.00 93.40 94 VAL A N 1
ATOM 529 C CA . VAL A 1 94 ? 17.238 23.139 -1.614 1.00 95.01 94 VAL A CA 1
ATOM 530 C C . VAL A 1 94 ? 18.654 23.589 -1.251 1.00 96.76 94 VAL A C 1
ATOM 531 O O . VAL A 1 94 ? 18.931 24.787 -1.174 1.00 103.44 94 VAL A O 1
ATOM 535 N N . ILE A 1 95 ? 19.550 22.630 -1.040 1.00 93.85 95 ILE A N 1
ATOM 536 C CA . ILE A 1 95 ? 20.910 22.951 -0.619 1.00 98.88 95 ILE A CA 1
ATOM 537 C C . ILE A 1 95 ? 21.786 23.415 -1.776 1.00 103.22 95 ILE A C 1
ATOM 538 O O . ILE A 1 95 ? 22.957 23.739 -1.582 1.00 108.10 95 ILE A O 1
ATOM 543 N N . ARG A 1 96 ? 21.221 23.444 -2.978 1.00 101.32 96 ARG A N 1
ATOM 544 C CA . ARG A 1 96 ? 21.954 23.918 -4.149 1.00 96.18 96 ARG A CA 1
ATOM 545 C C . ARG A 1 96 ? 22.243 25.427 -4.099 1.00 92.47 96 ARG A C 1
ATOM 546 O O . ARG A 1 96 ? 23.160 25.913 -4.761 1.00 85.34 96 ARG A O 1
ATOM 554 N N . TYR A 1 97 ? 21.464 26.155 -3.302 1.00 96.63 97 TYR A N 1
ATOM 555 C CA . TYR A 1 97 ? 21.547 27.615 -3.230 1.00 98.94 97 TYR A CA 1
ATOM 556 C C . TYR A 1 97 ? 22.886 28.106 -2.692 1.00 98.55 97 TYR A C 1
ATOM 557 O O . TYR A 1 97 ? 23.505 29.011 -3.254 1.00 97.01 97 TYR A O 1
ATOM 566 N N . PHE A 1 98 ? 23.317 27.499 -1.594 1.00 100.84 98 PHE A N 1
ATOM 567 C CA . PHE A 1 98 ? 24.452 27.993 -0.819 1.00 100.33 98 PHE A CA 1
ATOM 568 C C . PHE A 1 98 ? 25.818 27.981 -1.519 1.00 94.92 98 PHE A C 1
ATOM 569 O O . PHE A 1 98 ? 26.564 28.951 -1.410 1.00 97.63 98 PHE A O 1
ATOM 577 N N . PRO A 1 99 ? 26.162 26.893 -2.231 1.00 89.38 99 PRO A N 1
ATOM 578 C CA . PRO A 1 99 ? 27.467 26.959 -2.899 1.00 88.20 99 PRO A CA 1
ATOM 579 C C . PRO A 1 99 ? 27.466 27.903 -4.099 1.00 91.46 99 PRO A C 1
ATOM 580 O O . PRO A 1 99 ? 28.477 28.552 -4.367 1.00 93.60 99 PRO A O 1
ATOM 584 N N . THR A 1 100 ? 26.342 27.978 -4.805 1.00 92.15 100 THR A N 1
ATOM 585 C CA . THR A 1 100 ? 26.243 28.806 -6.003 1.00 90.66 100 THR A CA 1
ATOM 586 C C . THR A 1 100 ? 26.422 30.288 -5.692 1.00 91.34 100 THR A C 1
ATOM 587 O O . THR A 1 100 ? 27.186 30.983 -6.359 1.00 89.65 100 THR A O 1
ATOM 591 N N . GLN A 1 101 ? 25.713 30.760 -4.672 1.00 94.73 101 GLN A N 1
ATOM 592 C CA . GLN A 1 101 ? 25.728 32.170 -4.304 1.00 95.47 101 GLN A CA 1
ATOM 593 C C . GLN A 1 101 ? 27.085 32.628 -3.784 1.00 92.50 101 GLN A C 1
ATOM 594 O O . GLN A 1 101 ? 27.488 33.768 -4.006 1.00 95.45 101 GLN A O 1
ATOM 600 N N . ALA A 1 102 ? 27.787 31.733 -3.098 1.00 90.73 102 ALA A N 1
ATOM 601 C CA . ALA A 1 102 ? 29.140 32.020 -2.638 1.00 92.49 102 ALA A CA 1
ATOM 602 C C . ALA A 1 102 ? 30.051 32.288 -3.832 1.00 93.11 102 ALA A C 1
ATOM 603 O O . ALA A 1 102 ? 30.913 33.165 -3.787 1.00 96.32 102 ALA A O 1
ATOM 605 N N . LEU A 1 103 ? 29.848 31.530 -4.904 1.00 89.13 103 LEU A N 1
ATOM 606 C CA . LEU A 1 103 ? 30.607 31.732 -6.131 1.00 86.39 103 LEU A CA 1
ATOM 607 C C . LEU A 1 103 ? 30.110 32.963 -6.881 1.00 86.11 103 LEU A C 1
ATOM 608 O O . LEU A 1 103 ? 30.886 33.650 -7.545 1.00 84.57 103 LEU A O 1
ATOM 613 N N . ASN A 1 104 ? 28.812 33.234 -6.775 1.00 86.92 104 ASN A N 1
ATOM 614 C CA . ASN A 1 104 ? 28.219 34.406 -7.407 1.00 87.82 104 ASN A CA 1
ATOM 615 C C . ASN A 1 104 ? 28.788 35.698 -6.839 1.00 87.26 104 ASN A C 1
ATOM 616 O O . ASN A 1 104 ? 29.362 36.508 -7.566 1.00 68.87 104 ASN A O 1
ATOM 621 N N . PHE A 1 105 ? 28.629 35.869 -5.531 1.00 88.71 105 PHE A N 1
ATOM 622 C CA . PHE A 1 105 ? 29.136 37.035 -4.819 1.00 92.18 105 PHE A CA 1
ATOM 623 C C . PHE A 1 105 ? 30.619 37.270 -5.089 1.00 88.45 105 PHE A C 1
ATOM 624 O O . PHE A 1 105 ? 31.077 38.409 -5.148 1.00 89.18 105 PHE A O 1
ATOM 632 N N . ALA A 1 106 ? 31.357 36.183 -5.276 1.00 88.43 106 ALA A N 1
ATOM 633 C CA . ALA A 1 106 ? 32.800 36.256 -5.449 1.00 88.64 106 ALA A CA 1
ATOM 634 C C . ALA A 1 106 ? 33.229 36.527 -6.889 1.00 89.49 106 ALA A C 1
ATOM 635 O O . ALA A 1 106 ? 34.250 37.172 -7.120 1.00 93.18 106 ALA A O 1
ATOM 637 N N . PHE A 1 107 ? 32.459 36.044 -7.857 1.00 85.38 107 PHE A N 1
ATOM 638 C CA . PHE A 1 107 ? 32.925 36.080 -9.239 1.00 84.28 107 PHE A CA 1
ATOM 639 C C . PHE A 1 107 ? 31.967 36.676 -10.270 1.00 79.38 107 PHE A C 1
ATOM 640 O O . PHE A 1 107 ? 32.405 37.068 -11.351 1.00 76.08 107 PHE A O 1
ATOM 648 N N . LYS A 1 108 ? 30.676 36.741 -9.959 1.00 77.63 108 LYS A N 1
ATOM 649 C CA . LYS A 1 108 ? 29.702 37.173 -10.964 1.00 75.45 108 LYS A CA 1
ATOM 650 C C . LYS A 1 108 ? 29.935 38.602 -11.443 1.00 72.85 108 LYS A C 1
ATOM 651 O O . LYS A 1 108 ? 29.962 38.859 -12.646 1.00 68.87 108 LYS A O 1
ATOM 657 N N . ASP A 1 109 ? 30.104 39.523 -10.500 1.00 76.77 109 ASP A N 1
ATOM 658 C CA . ASP A 1 109 ? 30.373 40.914 -10.842 1.00 77.15 109 ASP A CA 1
ATOM 659 C C . ASP A 1 109 ? 31.664 41.036 -11.644 1.00 70.38 109 ASP A C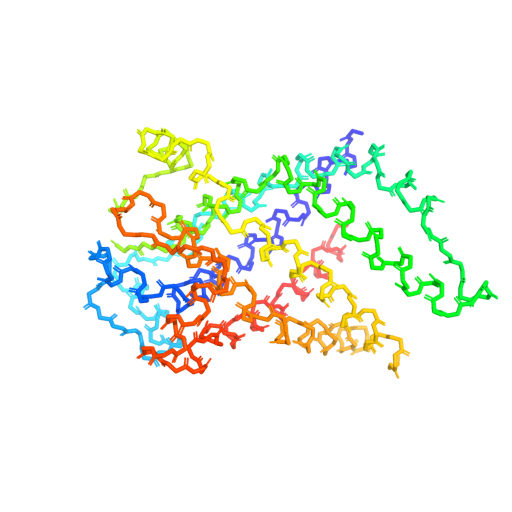 1
ATOM 660 O O . ASP A 1 109 ? 31.693 41.683 -12.692 1.00 60.30 109 ASP A O 1
ATOM 665 N N . LYS A 1 110 ? 32.723 40.396 -11.155 1.00 66.60 110 LYS A N 1
ATOM 666 C CA . LYS A 1 110 ? 34.016 40.410 -11.835 1.00 64.60 110 LYS A CA 1
ATOM 667 C C . LYS A 1 110 ? 33.931 39.851 -13.257 1.00 62.72 110 LYS A C 1
ATOM 668 O O . LYS A 1 110 ? 34.558 40.378 -14.175 1.00 62.99 110 LYS A O 1
ATOM 670 N N . ILE A 1 111 ? 33.151 38.787 -13.438 1.00 59.87 111 ILE A N 1
ATOM 671 C CA . ILE A 1 111 ? 32.965 38.191 -14.759 1.00 56.46 111 ILE A CA 1
ATOM 672 C C . ILE A 1 111 ? 32.171 39.118 -15.674 1.00 51.64 111 ILE A C 1
ATOM 673 O O . ILE A 1 111 ? 32.490 39.260 -16.855 1.00 75.93 111 ILE A O 1
ATOM 678 N N . LYS A 1 112 ? 31.142 39.753 -15.122 1.00 76.72 112 LYS A N 1
ATOM 679 C CA . LYS A 1 112 ? 30.366 40.730 -15.876 1.00 77.64 112 LYS A CA 1
ATOM 680 C C . LYS A 1 112 ? 31.244 41.901 -16.306 1.00 70.54 112 LYS A C 1
ATOM 681 O O . LYS A 1 112 ? 31.078 42.442 -17.394 1.00 51.95 112 LYS A O 1
ATOM 687 N N . ALA A 1 113 ? 32.187 42.280 -15.450 1.00 64.05 113 ALA A N 1
ATOM 688 C CA . ALA A 1 113 ? 33.092 43.386 -15.747 1.00 62.85 113 ALA A CA 1
ATOM 689 C C . ALA A 1 113 ? 33.949 43.122 -16.982 1.00 67.00 113 ALA A C 1
ATOM 690 O O . ALA A 1 113 ? 34.261 44.044 -17.732 1.00 77.20 113 ALA A O 1
ATOM 692 N N . MET A 1 114 ? 34.317 41.863 -17.194 1.00 63.24 114 MET A N 1
ATOM 693 C CA . MET A 1 114 ? 35.239 41.501 -18.269 1.00 55.90 114 MET A CA 1
ATOM 694 C C . MET A 1 114 ? 34.578 41.439 -19.641 1.00 50.40 114 MET A C 1
ATOM 695 O O . MET A 1 114 ? 35.235 41.633 -20.662 1.00 46.72 114 MET A O 1
ATOM 700 N N . PHE A 1 115 ? 33.282 41.155 -19.668 1.00 59.34 115 PHE A N 1
ATOM 701 C CA . PHE A 1 115 ? 32.582 40.977 -20.934 1.00 62.98 115 PHE A CA 1
ATOM 702 C C . PHE A 1 115 ? 31.438 41.962 -21.106 1.00 75.18 115 PHE A C 1
ATOM 703 O O . PHE A 1 115 ? 31.037 42.258 -22.229 1.00 76.16 115 PHE A O 1
ATOM 711 N N . GLY A 1 116 ? 30.909 42.451 -19.989 1.00 84.99 116 GLY A N 1
ATOM 712 C CA . GLY A 1 116 ? 29.684 43.233 -19.984 1.00 92.72 116 GLY A CA 1
ATOM 713 C C . GLY A 1 116 ? 29.649 44.435 -20.902 1.00 96.17 116 GLY A C 1
ATOM 714 O O . GLY A 1 116 ? 30.684 44.970 -21.298 1.00 93.68 116 GLY A O 1
ATOM 715 N N . PHE A 1 117 ? 28.437 44.857 -21.242 1.00 102.69 117 PHE A N 1
ATOM 716 C CA . PHE A 1 117 ? 28.234 46.005 -22.108 1.00 105.95 117 PHE A CA 1
ATOM 717 C C . PHE A 1 117 ? 26.919 46.694 -21.811 1.00 103.20 117 PHE A C 1
ATOM 718 O O . PHE A 1 117 ? 25.980 46.082 -21.304 1.00 106.29 117 PHE A O 1
ATOM 726 N N . LYS A 1 118 ? 26.861 47.975 -22.140 1.00 96.28 118 LYS A N 1
ATOM 727 C CA . LYS A 1 118 ? 25.590 48.650 -22.290 1.00 89.82 118 LYS A CA 1
ATOM 728 C C . LYS A 1 118 ? 25.243 48.500 -23.762 1.00 83.27 118 LYS A C 1
ATOM 729 O O . LYS A 1 118 ? 26.134 48.361 -24.600 1.00 76.54 118 LYS A O 1
ATOM 731 N N . LYS A 1 119 ? 23.955 48.513 -24.083 1.00 85.38 119 LYS A N 1
ATOM 732 C CA . LYS A 1 119 ? 23.523 48.378 -25.469 1.00 81.57 119 LYS A CA 1
ATOM 733 C C . LYS A 1 119 ? 24.004 49.550 -26.325 1.00 78.22 119 LYS A C 1
ATOM 734 O O . LYS A 1 119 ? 24.092 49.443 -27.548 1.00 71.43 119 LYS A O 1
ATOM 740 N N . GLU A 1 120 ? 24.321 50.664 -25.671 1.00 81.60 120 GLU A N 1
ATOM 741 C CA . GLU A 1 120 ? 24.823 51.848 -26.361 1.00 83.83 120 GLU A CA 1
ATOM 742 C C . GLU A 1 120 ? 26.213 51.610 -26.940 1.00 76.76 120 GLU A C 1
ATOM 743 O O . GLU A 1 120 ? 26.599 52.237 -27.927 1.00 72.42 120 GLU A O 1
ATOM 749 N N . GLU A 1 121 ? 26.960 50.695 -26.325 1.00 76.64 121 GLU A N 1
ATOM 750 C CA . GLU A 1 121 ? 28.289 50.337 -26.813 1.00 73.78 121 GLU A CA 1
ATOM 751 C C . GLU A 1 121 ? 28.203 49.436 -28.040 1.00 67.80 121 GLU A C 1
ATOM 752 O O . GLU A 1 121 ? 29.217 49.122 -28.662 1.00 67.17 121 GLU A O 1
ATOM 758 N N . GLY A 1 122 ? 26.986 49.026 -28.384 1.00 57.93 122 GLY A N 1
ATOM 759 C CA . GLY A 1 122 ? 26.765 48.146 -29.516 1.00 55.55 122 GLY A CA 1
ATOM 760 C C . GLY A 1 122 ? 25.938 46.941 -29.113 1.00 56.64 122 GLY A C 1
ATOM 761 O O . GLY A 1 122 ? 26.217 46.300 -28.102 1.00 53.54 122 GLY A O 1
ATOM 762 N N . TYR A 1 123 ? 24.914 46.631 -29.900 1.00 60.06 123 TYR A N 1
ATOM 763 C CA . TYR A 1 123 ? 24.008 45.548 -29.551 1.00 61.98 123 TYR A CA 1
ATOM 764 C C . TYR A 1 123 ? 24.686 44.186 -29.634 1.00 57.56 123 TYR A C 1
ATOM 765 O O . TYR A 1 123 ? 24.526 43.360 -28.741 1.00 56.21 123 TYR A O 1
ATOM 774 N N . ALA A 1 124 ? 25.441 43.955 -30.704 1.00 53.47 124 ALA A N 1
ATOM 775 C CA . ALA A 1 124 ? 26.121 42.677 -30.891 1.00 49.62 124 ALA A CA 1
ATOM 776 C C . ALA A 1 124 ? 27.185 42.444 -29.823 1.00 49.28 124 ALA A C 1
ATOM 777 O O . ALA A 1 124 ? 27.382 41.317 -29.364 1.00 52.05 124 ALA A O 1
ATOM 779 N N . LYS A 1 125 ? 27.872 43.511 -29.434 1.00 48.36 125 LYS A N 1
ATOM 780 C CA . LYS A 1 125 ? 28.839 43.431 -28.350 1.00 47.42 125 LYS A CA 1
ATOM 781 C C . LYS A 1 125 ? 28.124 43.072 -27.056 1.00 45.27 125 LYS A C 1
ATOM 782 O O . LYS A 1 125 ? 28.563 42.194 -26.318 1.00 47.52 125 LYS A O 1
ATOM 788 N N . TRP A 1 126 ? 27.011 43.748 -26.797 1.00 40.47 126 TRP A N 1
ATOM 789 C CA . TRP A 1 126 ? 26.215 43.487 -25.605 1.00 52.24 126 TRP A CA 1
ATOM 790 C C . TRP A 1 126 ? 25.730 42.036 -25.529 1.00 51.60 126 TRP A C 1
ATOM 791 O O . TRP A 1 126 ? 25.847 41.380 -24.493 1.00 57.54 126 TRP A O 1
ATOM 802 N N . PHE A 1 127 ? 25.205 41.541 -26.642 1.00 46.25 127 PHE A N 1
ATOM 803 C CA . PHE A 1 127 ? 24.645 40.199 -26.714 1.00 45.59 127 PHE A CA 1
ATOM 804 C C . PHE A 1 127 ? 25.736 39.138 -26.570 1.00 45.44 127 PHE A C 1
ATOM 805 O O . PHE A 1 127 ? 25.616 38.221 -25.754 1.00 46.13 127 PHE A O 1
ATOM 813 N N . ALA A 1 128 ? 26.799 39.270 -27.359 1.00 44.12 128 ALA A N 1
ATOM 814 C CA . ALA A 1 128 ? 27.906 38.320 -27.309 1.00 43.65 128 ALA A CA 1
ATOM 815 C C . ALA A 1 128 ? 28.561 38.301 -25.930 1.00 43.14 128 ALA A C 1
ATOM 816 O O . ALA A 1 128 ? 28.894 37.240 -25.404 1.00 47.55 128 ALA A O 1
ATOM 818 N N . GLY A 1 129 ? 28.731 39.482 -25.346 1.00 40.15 129 GLY A N 1
ATOM 819 C CA . GLY A 1 129 ? 29.313 39.602 -24.024 1.00 41.24 129 GLY A CA 1
ATOM 820 C C . GLY A 1 129 ? 28.408 38.986 -22.981 1.00 45.74 129 GLY A C 1
ATOM 821 O O . GLY A 1 129 ? 28.874 38.444 -21.978 1.00 49.77 129 GLY A O 1
ATOM 822 N N . ASN A 1 130 ? 27.104 39.066 -23.228 1.00 45.71 130 ASN A N 1
ATOM 823 C CA . ASN A 1 130 ? 26.119 38.469 -22.338 1.00 43.91 130 ASN A CA 1
ATOM 824 C C . ASN A 1 130 ? 26.163 36.940 -22.393 1.00 46.16 130 ASN A C 1
ATOM 825 O O . ASN A 1 130 ? 26.102 36.266 -21.358 1.00 49.63 130 ASN A O 1
ATOM 830 N N . LEU A 1 131 ? 26.274 36.397 -23.603 1.00 41.98 131 LEU A N 1
ATOM 831 C CA . LEU A 1 131 ? 26.438 34.955 -23.780 1.00 43.92 131 LEU A CA 1
ATOM 832 C C . LEU A 1 131 ? 27.708 34.472 -23.108 1.00 41.24 131 LEU A C 1
ATOM 833 O O . LEU A 1 131 ? 27.703 33.471 -22.396 1.00 45.95 131 LEU A O 1
ATOM 838 N N . ALA A 1 132 ? 28.797 35.196 -23.340 1.00 38.07 132 ALA A N 1
ATOM 839 C CA . ALA A 1 132 ? 30.093 34.820 -22.799 1.00 38.82 132 ALA A CA 1
ATOM 840 C C . ALA A 1 132 ? 30.085 34.873 -21.278 1.00 42.67 132 ALA A C 1
ATOM 841 O O . ALA A 1 132 ? 30.641 34.005 -20.612 1.00 44.20 132 ALA A O 1
ATOM 843 N N . SER A 1 133 ? 29.450 35.902 -20.733 1.00 47.99 133 SER A N 1
ATOM 844 C CA . SER A 1 133 ? 29.431 36.103 -19.293 1.00 51.11 133 SER A CA 1
ATOM 845 C C . SER A 1 133 ? 28.580 35.036 -18.619 1.00 50.33 133 SER A C 1
ATOM 846 O O . SER A 1 133 ? 28.986 34.442 -17.617 1.00 49.45 133 SER A O 1
ATOM 849 N N . GLY A 1 134 ? 27.399 34.798 -19.182 1.00 48.64 134 GLY A N 1
ATOM 850 C CA . GLY A 1 134 ? 26.507 33.778 -18.668 1.00 46.35 134 GLY A CA 1
ATOM 851 C C .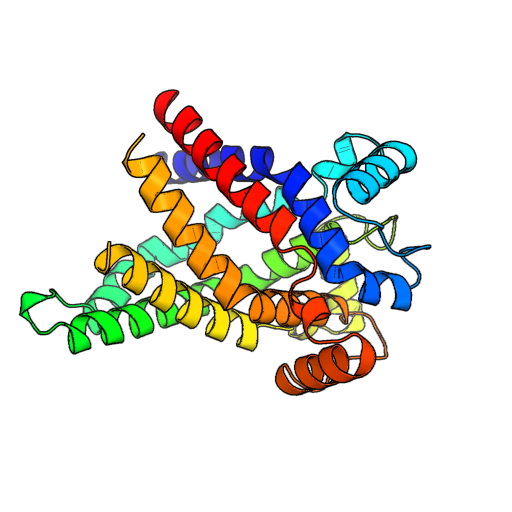 GLY A 1 134 ? 27.128 32.399 -18.733 1.00 44.65 134 GLY A C 1
ATOM 852 O O . GLY A 1 134 ? 27.016 31.613 -17.796 1.00 45.95 134 GLY A O 1
ATOM 853 N N . GLY A 1 135 ? 27.789 32.108 -19.847 1.00 41.81 135 GLY A N 1
ATOM 854 C CA . GLY A 1 135 ? 28.480 30.844 -20.009 1.00 56.28 135 GLY A CA 1
ATOM 855 C C . GLY A 1 135 ? 29.637 30.678 -19.039 1.00 57.76 135 GLY A C 1
ATOM 856 O O . GLY A 1 135 ? 29.838 29.600 -18.481 1.00 60.53 135 GLY A O 1
ATOM 857 N N . ALA A 1 136 ? 30.396 31.750 -18.833 1.00 53.74 136 ALA A N 1
ATOM 858 C CA . ALA A 1 136 ? 31.548 31.711 -17.941 1.00 48.41 136 ALA A CA 1
ATOM 859 C C . ALA A 1 136 ? 31.113 31.481 -16.503 1.00 49.19 136 ALA A C 1
ATOM 860 O O . ALA A 1 136 ? 31.559 30.531 -15.855 1.00 45.28 136 ALA A O 1
ATOM 862 N N . ALA A 1 137 ? 30.237 32.352 -16.011 1.00 47.16 137 ALA A N 1
ATOM 863 C CA . ALA A 1 137 ? 29.720 32.229 -14.653 1.00 50.17 137 ALA A CA 1
ATOM 864 C C . ALA A 1 137 ? 29.003 30.895 -14.454 1.00 50.23 137 ALA A C 1
ATOM 865 O O . ALA A 1 137 ? 29.093 30.279 -13.390 1.00 70.65 137 ALA A O 1
ATOM 867 N N . GLY A 1 138 ? 28.302 30.455 -15.494 1.00 49.68 138 GLY A N 1
ATOM 868 C CA . GLY A 1 138 ? 27.550 29.212 -15.455 1.00 52.95 138 GLY A CA 1
ATOM 869 C C . GLY A 1 138 ? 28.446 28.000 -15.293 1.00 54.82 138 GLY A C 1
ATOM 870 O O . GLY A 1 138 ? 28.294 27.226 -14.345 1.00 59.68 138 GLY A O 1
ATOM 871 N N . ALA A 1 139 ? 29.384 27.838 -16.221 1.00 46.37 139 ALA A N 1
ATOM 872 C CA . ALA A 1 139 ? 30.359 26.758 -16.150 1.00 43.23 139 ALA A CA 1
ATOM 873 C C . ALA A 1 139 ? 31.130 26.806 -14.835 1.00 50.07 139 ALA A C 1
ATOM 874 O O . ALA A 1 139 ? 31.422 25.768 -14.240 1.00 57.65 139 ALA A O 1
ATOM 876 N N . LEU A 1 140 ? 31.445 28.014 -14.379 1.00 50.60 140 LEU A N 1
ATOM 877 C CA . LEU A 1 140 ? 32.184 28.179 -13.133 1.00 55.17 140 LEU A CA 1
ATOM 878 C C . LEU A 1 140 ? 31.382 27.679 -11.935 1.00 59.94 140 LEU A C 1
ATOM 879 O O . LEU A 1 140 ? 31.939 27.076 -11.017 1.00 66.10 140 LEU A O 1
ATOM 884 N N . SER A 1 141 ? 30.075 27.925 -11.940 1.00 58.67 141 SER A N 1
ATOM 885 C CA . SER A 1 141 ? 29.225 27.422 -10.865 1.00 62.45 141 SER A CA 1
ATOM 886 C C . SER A 1 141 ? 29.096 25.900 -10.944 1.00 66.77 141 SER A C 1
ATOM 887 O O . SER A 1 141 ? 29.244 25.197 -9.942 1.00 56.05 141 SER A O 1
ATOM 890 N N . LEU A 1 142 ? 28.831 25.398 -12.147 1.00 64.51 142 LEU A N 1
ATOM 891 C CA . LEU A 1 142 ? 28.644 23.965 -12.358 1.00 64.44 142 LEU A CA 1
ATOM 892 C C . LEU A 1 142 ? 29.872 23.151 -11.975 1.00 66.39 142 LEU A C 1
ATOM 893 O O . LEU A 1 142 ? 29.750 22.014 -11.517 1.00 65.33 142 LEU A O 1
ATOM 898 N N . LEU A 1 143 ? 31.050 23.740 -12.160 1.00 63.88 143 LEU A N 1
ATOM 899 C CA . LEU A 1 143 ? 32.301 23.091 -11.784 1.00 63.02 143 LEU A CA 1
ATOM 900 C C . LEU A 1 143 ? 32.289 22.698 -10.308 1.00 67.71 143 LEU A C 1
ATOM 901 O O . LEU A 1 143 ? 32.955 21.747 -9.906 1.00 70.50 143 LEU A O 1
ATOM 906 N N . PHE A 1 144 ? 31.516 23.429 -9.510 1.00 71.39 144 PHE A N 1
ATOM 907 C CA . PHE A 1 144 ? 31.420 23.174 -8.078 1.00 73.47 144 PHE A CA 1
ATOM 908 C C . PHE A 1 144 ? 30.091 22.533 -7.676 1.00 75.30 144 PHE A C 1
ATOM 909 O O . PHE A 1 144 ? 29.989 21.942 -6.604 1.00 80.17 144 PHE A O 1
ATOM 917 N N . VAL A 1 145 ? 29.076 22.650 -8.528 1.00 74.70 145 VAL A N 1
ATOM 918 C CA . VAL A 1 145 ? 27.703 22.350 -8.108 1.00 71.15 145 VAL A CA 1
ATOM 919 C C . VAL A 1 145 ? 27.011 21.199 -8.867 1.00 66.16 145 VAL A C 1
ATOM 920 O O . VAL A 1 145 ? 26.039 20.622 -8.375 1.00 67.58 145 VAL A O 1
ATOM 924 N N . TYR A 1 146 ? 27.529 20.852 -10.044 1.00 62.61 146 TYR A N 1
ATOM 925 C CA . TYR A 1 146 ? 26.910 19.849 -10.928 1.00 57.29 146 TYR A CA 1
ATOM 926 C C . TYR A 1 146 ? 26.456 18.556 -10.237 1.00 60.32 146 TYR A C 1
ATOM 927 O O . TYR A 1 146 ? 25.378 18.028 -10.530 1.00 63.58 146 TYR A O 1
ATOM 936 N N . SER A 1 147 ? 27.281 18.052 -9.324 1.00 60.63 147 SER A N 1
ATOM 937 C CA . SER A 1 147 ? 27.008 16.783 -8.657 1.00 62.98 147 SER A CA 1
ATOM 938 C C . SER A 1 147 ? 25.672 16.783 -7.915 1.00 70.94 147 SER A C 1
ATOM 939 O O . SER A 1 147 ? 25.010 15.746 -7.815 1.00 74.06 147 SER A O 1
ATOM 942 N N . LEU A 1 148 ? 25.274 17.946 -7.404 1.00 71.26 148 LEU A N 1
ATOM 943 C CA . LEU A 1 148 ? 23.973 18.082 -6.754 1.00 75.06 148 LEU A CA 1
ATOM 944 C C . LEU A 1 148 ? 22.840 17.901 -7.762 1.00 75.21 148 LEU A C 1
ATOM 945 O O . LEU A 1 148 ? 21.807 17.302 -7.449 1.00 76.84 148 LEU A O 1
ATOM 950 N N . ASP A 1 149 ? 23.043 18.416 -8.973 1.00 71.37 149 ASP A N 1
ATOM 951 C CA . ASP A 1 149 ? 22.089 18.218 -10.059 1.00 72.04 149 ASP A CA 1
ATOM 952 C C . ASP A 1 149 ? 22.005 16.742 -10.423 1.00 72.33 149 ASP A C 1
ATOM 953 O O . ASP A 1 149 ? 20.913 16.202 -10.622 1.00 58.47 149 ASP A O 1
ATOM 958 N N . TYR A 1 150 ? 23.167 16.101 -10.510 1.00 70.36 150 TYR A N 1
ATOM 959 C CA . TYR A 1 150 ? 23.234 14.671 -10.784 1.00 68.75 150 TYR A CA 1
ATOM 960 C C . TYR A 1 150 ? 22.420 13.876 -9.767 1.00 69.56 150 TYR A C 1
ATOM 961 O O . TYR A 1 150 ? 21.569 13.063 -10.135 1.00 70.06 150 TYR A O 1
ATOM 970 N N . ALA A 1 151 ? 22.684 14.123 -8.489 1.00 69.66 151 ALA A N 1
ATOM 971 C CA . ALA A 1 151 ? 21.977 13.432 -7.418 1.00 71.18 151 ALA A CA 1
ATOM 972 C C . ALA A 1 151 ? 20.477 13.707 -7.472 1.00 75.27 151 ALA A C 1
ATOM 973 O O . ALA A 1 151 ? 19.670 12.799 -7.282 1.00 78.91 151 ALA A O 1
ATOM 975 N N . ARG A 1 152 ? 20.113 14.960 -7.731 1.00 76.57 152 ARG A N 1
ATOM 976 C CA . ARG A 1 152 ? 18.711 15.342 -7.864 1.00 75.02 152 ARG A CA 1
ATOM 977 C C . ARG A 1 152 ? 18.027 14.497 -8.933 1.00 70.88 152 ARG A C 1
ATOM 978 O O . ARG A 1 152 ? 16.949 13.936 -8.707 1.00 70.74 152 ARG A O 1
ATOM 986 N N . THR A 1 153 ? 18.671 14.399 -10.092 1.00 61.70 153 THR A N 1
ATOM 987 C CA . THR A 1 153 ? 18.137 13.610 -11.195 1.00 74.12 153 THR A CA 1
ATOM 988 C C . THR A 1 153 ? 18.010 12.129 -10.841 1.00 76.22 153 THR A C 1
ATOM 989 O O . THR A 1 153 ? 16.939 11.544 -10.989 1.00 79.81 153 THR A O 1
ATOM 993 N N . ARG A 1 154 ? 19.103 11.531 -10.376 1.00 74.40 154 ARG A N 1
ATOM 994 C CA . ARG A 1 154 ? 19.117 10.105 -10.062 1.00 73.80 154 ARG A CA 1
ATOM 995 C C . ARG A 1 154 ? 18.074 9.739 -9.009 1.00 78.35 154 ARG A C 1
ATOM 996 O O . ARG A 1 154 ? 17.414 8.706 -9.113 1.00 84.15 154 ARG A O 1
ATOM 1004 N N . LEU A 1 155 ? 17.919 10.597 -8.006 1.00 76.32 155 LEU A N 1
ATOM 1005 C CA . LEU A 1 155 ? 16.915 10.378 -6.974 1.00 74.93 155 LEU A CA 1
ATOM 1006 C C . LEU A 1 155 ? 15.502 10.545 -7.518 1.00 76.50 155 LEU A C 1
ATOM 1007 O O . LEU A 1 155 ? 14.584 9.839 -7.099 1.00 79.68 155 LEU A O 1
ATOM 1012 N N . ALA A 1 156 ? 15.327 11.479 -8.448 1.00 76.16 156 ALA A N 1
ATOM 1013 C CA . ALA A 1 156 ? 14.023 11.669 -9.075 1.00 77.76 156 ALA A CA 1
ATOM 1014 C C . ALA A 1 156 ? 13.604 10.440 -9.883 1.00 76.62 156 ALA A C 1
ATOM 1015 O O . ALA A 1 156 ? 12.472 9.966 -9.768 1.00 80.74 156 ALA A O 1
ATOM 1017 N N . ALA A 1 157 ? 14.524 9.928 -10.694 1.00 82.52 157 ALA A N 1
ATOM 1018 C CA . ALA A 1 157 ? 14.240 8.792 -11.564 1.00 86.41 157 ALA A CA 1
ATOM 1019 C C . ALA A 1 157 ? 14.430 7.471 -10.829 1.00 91.71 157 ALA A C 1
ATOM 1020 O O . ALA A 1 157 ? 15.538 6.937 -10.770 1.00 90.51 157 ALA A O 1
ATOM 1022 N N . ASP A 1 158 ? 13.339 6.951 -10.274 1.00 98.46 158 ASP A N 1
ATOM 1023 C CA . ASP A 1 158 ? 13.379 5.726 -9.483 1.00 105.28 158 ASP A CA 1
ATOM 1024 C C . ASP A 1 158 ? 11.963 5.199 -9.260 1.00 112.28 158 ASP A C 1
ATOM 1025 O O . ASP A 1 158 ? 10.987 5.916 -9.475 1.00 112.95 158 ASP A O 1
ATOM 1030 N N . SER A 1 159 ? 11.853 3.946 -8.830 1.00 118.64 159 SER A N 1
ATOM 1031 C CA . SER A 1 159 ? 10.547 3.349 -8.562 1.00 128.46 159 SER A CA 1
ATOM 1032 C C . SER A 1 159 ? 10.625 2.233 -7.526 1.00 137.42 159 SER A C 1
ATOM 1033 O O . SER A 1 159 ? 11.514 1.383 -7.579 1.00 142.27 159 SER A O 1
ATOM 1036 N N . ARG A 1 168 ? 14.166 0.834 -3.815 1.00 125.56 168 ARG A N 1
ATOM 1037 C CA . ARG A 1 168 ? 14.608 1.703 -4.899 1.00 120.50 168 ARG A CA 1
ATOM 1038 C C . ARG A 1 168 ? 16.119 1.622 -5.113 1.00 113.61 168 ARG A C 1
ATOM 1039 O O . ARG A 1 168 ? 16.846 1.094 -4.272 1.00 115.27 168 ARG A O 1
ATOM 1047 N N . GLN A 1 169 ? 16.579 2.142 -6.247 1.00 104.47 169 GLN A N 1
ATOM 1048 C CA . GLN A 1 169 ? 17.977 2.010 -6.652 1.00 99.28 169 GLN A CA 1
ATOM 1049 C C . GLN A 1 169 ? 18.940 2.704 -5.696 1.00 100.43 169 GLN A C 1
ATOM 1050 O O . GLN A 1 169 ? 19.992 2.161 -5.361 1.00 101.39 169 GLN A O 1
ATOM 1056 N N . PHE A 1 170 ? 18.581 3.909 -5.269 1.00 101.83 170 PHE A N 1
ATOM 1057 C CA . PHE A 1 170 ? 19.390 4.654 -4.312 1.00 103.65 170 PHE A CA 1
ATOM 1058 C C . PHE A 1 170 ? 18.576 4.966 -3.063 1.00 111.59 170 PHE A C 1
AT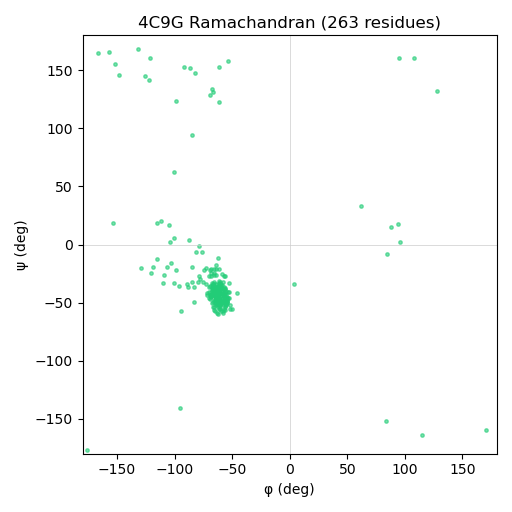OM 1059 O O . PHE A 1 170 ? 17.347 4.925 -3.090 1.00 116.10 170 PHE A O 1
ATOM 1067 N N . ASN A 1 171 ? 19.263 5.277 -1.968 1.00 115.46 171 ASN A N 1
ATOM 1068 C CA . ASN A 1 171 ? 18.588 5.556 -0.704 1.00 123.03 171 ASN A CA 1
ATOM 1069 C C . ASN A 1 171 ? 18.635 7.028 -0.298 1.00 126.93 171 ASN A C 1
ATOM 1070 O O . ASN A 1 171 ? 17.764 7.506 0.429 1.00 130.25 171 ASN A O 1
ATOM 1075 N N . GLY A 1 172 ? 19.653 7.742 -0.766 1.00 126.67 172 GLY A N 1
ATOM 1076 C CA . GLY A 1 172 ? 19.802 9.149 -0.442 1.00 125.19 172 GLY A CA 1
ATOM 1077 C C . GLY A 1 172 ? 20.973 9.798 -1.153 1.00 121.44 172 GLY A C 1
ATOM 1078 O O . GLY A 1 172 ? 21.647 9.161 -1.963 1.00 122.08 172 GLY A O 1
ATOM 1079 N N . LEU A 1 173 ? 21.209 11.071 -0.846 1.00 114.72 173 LEU A N 1
ATOM 1080 C CA . LEU A 1 173 ? 22.295 11.832 -1.455 1.00 104.76 173 LEU A CA 1
ATOM 1081 C C . LEU A 1 173 ? 23.640 11.143 -1.249 1.00 99.00 173 LEU A C 1
ATOM 1082 O O . LEU A 1 173 ? 24.351 10.837 -2.210 1.00 94.17 173 LEU A O 1
ATOM 1087 N N . ILE A 1 174 ? 23.974 10.897 0.013 1.00 100.07 174 ILE A N 1
ATOM 1088 C CA . ILE A 1 174 ? 25.245 10.284 0.374 1.00 104.71 174 ILE A CA 1
ATOM 1089 C C . ILE A 1 174 ? 25.399 8.914 -0.279 1.00 112.22 174 ILE A C 1
ATOM 1090 O O . ILE A 1 174 ? 26.502 8.514 -0.651 1.00 114.50 174 ILE A O 1
ATOM 1095 N N . ASP A 1 175 ? 24.287 8.199 -0.419 1.00 113.56 175 ASP A N 1
ATOM 1096 C CA . ASP A 1 175 ? 24.303 6.891 -1.058 1.00 113.90 175 ASP A CA 1
ATOM 1097 C C . ASP A 1 175 ? 24.635 7.055 -2.532 1.00 106.71 175 ASP A C 1
ATOM 1098 O O . ASP A 1 175 ? 25.430 6.297 -3.085 1.00 107.06 175 ASP A O 1
ATOM 1103 N N . VAL A 1 176 ? 24.021 8.050 -3.162 1.00 100.87 176 VAL A N 1
ATOM 1104 C CA . VAL A 1 176 ? 24.282 8.341 -4.564 1.00 99.44 176 VAL A CA 1
ATOM 1105 C C . VAL A 1 176 ? 25.758 8.646 -4.779 1.00 98.21 176 VAL A C 1
ATOM 1106 O O . VAL A 1 176 ? 26.398 8.074 -5.664 1.00 100.99 176 VAL A O 1
ATOM 1110 N N . TYR A 1 177 ? 26.296 9.535 -3.953 1.00 94.66 177 TYR A N 1
ATOM 1111 C CA . TYR A 1 177 ? 27.702 9.902 -4.055 1.00 91.49 177 TYR A CA 1
ATOM 1112 C C . TYR A 1 177 ? 28.617 8.700 -3.850 1.00 91.37 177 TYR A C 1
ATOM 1113 O O . TYR A 1 177 ? 29.481 8.420 -4.681 1.00 90.12 177 TYR A O 1
ATOM 1122 N N . LYS A 1 178 ? 28.407 7.987 -2.749 1.00 91.76 178 LYS A N 1
ATOM 1123 C CA . LYS A 1 178 ? 29.235 6.840 -2.403 1.00 90.74 178 LYS A CA 1
ATOM 1124 C C . LYS A 1 178 ? 29.224 5.780 -3.500 1.00 90.02 178 LYS A C 1
ATOM 1125 O O . LYS A 1 178 ? 30.275 5.304 -3.919 1.00 90.41 178 LYS A O 1
ATOM 1127 N N . LYS A 1 179 ? 28.033 5.431 -3.973 1.00 92.86 179 LYS A N 1
ATOM 1128 C CA . LYS A 1 179 ? 27.882 4.385 -4.980 1.00 97.46 179 LYS A CA 1
ATOM 1129 C C . LYS A 1 179 ? 28.454 4.794 -6.333 1.00 93.87 179 LYS A C 1
ATOM 1130 O O . LYS A 1 179 ? 29.148 4.010 -6.988 1.00 92.43 179 LYS A O 1
ATOM 1132 N N . THR A 1 180 ? 28.160 6.022 -6.751 1.00 91.16 180 THR A N 1
ATOM 1133 C CA . THR A 1 180 ? 28.626 6.510 -8.043 1.00 88.89 180 THR A CA 1
ATOM 1134 C C . THR A 1 180 ? 30.146 6.619 -8.062 1.00 86.27 180 THR A C 1
ATOM 1135 O O . THR A 1 180 ? 30.791 6.300 -9.060 1.00 80.59 180 THR A O 1
ATOM 1139 N N . LEU A 1 181 ? 30.713 7.071 -6.950 1.00 86.47 181 LEU A N 1
ATOM 1140 C CA . LEU A 1 181 ? 32.161 7.136 -6.821 1.00 88.01 181 LEU A CA 1
ATOM 1141 C C . LEU A 1 181 ? 32.736 5.728 -6.792 1.00 90.47 181 LEU A C 1
ATOM 1142 O O . LEU A 1 181 ? 33.822 5.477 -7.313 1.00 92.39 181 LEU A O 1
ATOM 1147 N N . LYS A 1 182 ? 31.993 4.811 -6.186 1.00 91.73 182 LYS A N 1
ATOM 1148 C CA . LYS A 1 182 ? 32.424 3.424 -6.092 1.00 102.11 182 LYS A CA 1
ATOM 1149 C C . LYS A 1 182 ? 32.504 2.767 -7.468 1.00 103.25 182 LYS A C 1
ATOM 1150 O O . LYS A 1 182 ? 33.408 1.975 -7.729 1.00 107.73 182 LYS A O 1
ATOM 1156 N N . SER A 1 183 ? 31.566 3.099 -8.351 1.00 97.82 183 SER A N 1
ATOM 1157 C CA . SER A 1 183 ? 31.531 2.468 -9.669 1.00 96.14 183 SER A CA 1
ATOM 1158 C C . SER A 1 183 ? 32.259 3.269 -10.751 1.00 94.91 183 SER A C 1
ATOM 1159 O O . SER A 1 183 ? 33.181 2.763 -11.390 1.00 91.57 183 SER A O 1
ATOM 1162 N N . ASP A 1 184 ? 31.847 4.516 -10.955 1.00 97.22 184 ASP A N 1
ATOM 1163 C CA . ASP A 1 184 ? 32.390 5.321 -12.046 1.00 95.07 184 ASP A CA 1
ATOM 1164 C C . ASP A 1 184 ? 33.405 6.360 -11.587 1.00 92.42 184 ASP A C 1
ATOM 1165 O O . ASP A 1 184 ? 34.155 6.902 -12.399 1.00 89.92 184 ASP A O 1
ATOM 1170 N N . GLY A 1 185 ? 33.426 6.641 -10.290 1.00 95.51 185 GLY A N 1
ATOM 1171 C CA . GLY A 1 185 ? 34.335 7.637 -9.755 1.00 100.67 185 GLY A CA 1
ATOM 1172 C C . GLY A 1 185 ? 33.790 9.045 -9.886 1.00 101.09 185 GLY A C 1
ATOM 1173 O O . GLY A 1 185 ? 32.577 9.249 -9.898 1.00 103.96 185 GLY A O 1
ATOM 1174 N N . VAL A 1 186 ? 34.689 10.020 -9.988 1.00 99.00 186 VAL A N 1
ATOM 1175 C CA . VAL A 1 186 ? 34.301 11.428 -10.034 1.00 91.94 186 VAL A CA 1
ATOM 1176 C C . VAL A 1 186 ? 33.562 11.774 -11.322 1.00 86.90 186 VAL A C 1
ATOM 1177 O O . VAL A 1 186 ? 32.544 12.467 -11.299 1.00 71.98 186 VAL A O 1
ATOM 1181 N N . ALA A 1 187 ? 34.080 11.276 -12.441 1.00 84.84 187 ALA A N 1
ATOM 1182 C CA . ALA A 1 187 ? 33.497 11.533 -13.754 1.00 81.12 187 ALA A CA 1
ATOM 1183 C C . ALA A 1 187 ? 32.049 11.054 -13.855 1.00 83.56 187 ALA A C 1
ATOM 1184 O O . ALA A 1 187 ? 31.273 11.566 -14.662 1.00 84.91 187 ALA A O 1
ATOM 1186 N N . GLY A 1 188 ? 31.691 10.070 -13.036 1.00 82.61 188 GLY A N 1
ATOM 1187 C CA . GLY A 1 188 ? 30.328 9.575 -13.002 1.00 80.25 188 GLY A CA 1
ATOM 1188 C C . GLY A 1 188 ? 29.368 10.598 -12.427 1.00 76.57 188 GLY A C 1
ATOM 1189 O O . GLY A 1 188 ? 28.172 10.577 -12.718 1.00 75.07 188 GLY A 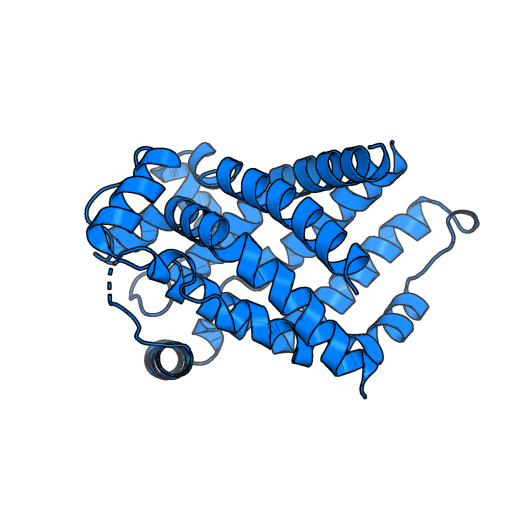O 1
ATOM 1190 N N . LEU A 1 189 ? 29.900 11.499 -11.608 1.00 75.84 189 LEU A N 1
ATOM 1191 C CA . LEU A 1 189 ? 29.101 12.539 -10.975 1.00 70.10 189 LEU A CA 1
ATOM 1192 C C . LEU A 1 189 ? 28.929 13.756 -11.883 1.00 73.17 189 LEU A C 1
ATOM 1193 O O . LEU A 1 189 ? 28.024 14.563 -11.681 1.00 71.39 189 LEU A O 1
ATOM 1198 N N . TYR A 1 190 ? 29.798 13.878 -12.882 1.00 67.15 190 TYR A N 1
ATOM 1199 C CA . TYR A 1 190 ? 29.818 15.056 -13.746 1.00 65.42 190 TYR A CA 1
ATOM 1200 C C . TYR A 1 190 ? 29.451 14.748 -15.195 1.00 64.15 190 TYR A C 1
ATOM 1201 O O . TYR A 1 190 ? 29.727 15.542 -16.095 1.00 63.06 190 TYR A O 1
ATOM 1210 N N . ARG A 1 191 ? 28.815 13.603 -15.413 1.00 64.54 191 ARG A N 1
ATOM 1211 C CA . ARG A 1 191 ? 28.442 13.178 -16.758 1.00 66.85 191 ARG A CA 1
ATOM 1212 C C . ARG A 1 191 ? 27.332 14.055 -17.340 1.00 62.27 191 ARG A C 1
ATOM 1213 O O . ARG A 1 191 ? 26.297 14.262 -16.710 1.00 62.29 191 ARG A O 1
ATOM 1221 N N . GLY A 1 192 ? 27.559 14.568 -18.544 1.00 67.83 192 GLY A N 1
ATOM 1222 C CA . GLY A 1 192 ? 26.608 15.456 -19.189 1.00 60.11 192 GLY A CA 1
ATOM 1223 C C . GLY A 1 192 ? 26.913 16.924 -18.946 1.00 68.73 192 GLY A C 1
ATOM 1224 O O . GLY A 1 192 ? 26.057 17.784 -19.142 1.00 66.78 192 GLY A O 1
ATOM 1225 N N . PHE A 1 193 ? 28.139 17.206 -18.517 1.00 44.90 193 PHE A N 1
ATOM 1226 C CA . PHE A 1 193 ? 28.568 18.563 -18.192 1.00 45.47 193 PHE A CA 1
ATOM 1227 C C . PHE A 1 193 ? 28.571 19.490 -19.412 1.00 40.95 193 PHE A C 1
ATOM 1228 O O . PHE A 1 193 ? 28.084 20.629 -19.352 1.00 38.30 193 PHE A O 1
ATOM 1236 N N . LEU A 1 194 ? 29.131 19.000 -20.512 1.00 36.04 194 LEU A N 1
ATOM 1237 C CA . LEU A 1 194 ? 29.260 19.804 -21.726 1.00 43.89 194 LEU A CA 1
ATOM 1238 C C . LEU A 1 194 ? 27.924 20.208 -22.380 1.00 41.45 194 LEU A C 1
ATOM 1239 O O . LEU A 1 194 ? 27.734 21.384 -22.713 1.00 42.16 194 LEU A O 1
ATOM 1244 N N . PRO A 1 195 ? 26.994 19.250 -22.561 1.00 39.34 195 PRO A N 1
ATOM 1245 C CA . PRO A 1 195 ? 25.690 19.689 -23.072 1.00 38.52 195 PRO A CA 1
ATOM 1246 C C . PRO A 1 195 ? 24.950 20.585 -22.078 1.00 36.70 195 PRO A C 1
ATOM 1247 O O . PRO A 1 195 ? 24.062 21.336 -22.481 1.00 39.54 195 PRO A O 1
ATOM 1251 N N . SER A 1 196 ? 25.311 20.511 -20.800 1.00 33.53 196 SER A N 1
ATOM 1252 C CA . SER A 1 196 ? 24.713 21.397 -19.809 1.00 41.96 196 SER A CA 1
ATOM 1253 C C . SER A 1 196 ? 25.229 22.830 -19.991 1.00 39.43 196 SER A C 1
ATOM 1254 O O . SER A 1 196 ? 24.459 23.787 -19.910 1.00 39.04 196 SER A O 1
ATOM 1257 N N . VAL A 1 197 ? 26.528 22.969 -20.249 1.00 31.38 197 VAL A N 1
ATOM 1258 C CA . VAL A 1 197 ? 27.118 24.288 -20.492 1.00 38.99 197 VAL A CA 1
ATOM 1259 C C . VAL A 1 197 ? 26.594 24.908 -21.790 1.00 43.88 197 VAL A C 1
ATOM 1260 O O . VAL A 1 197 ? 26.165 26.080 -21.822 1.00 45.37 197 VAL A O 1
ATOM 1264 N N . VAL A 1 198 ? 26.633 24.111 -22.857 1.00 29.94 198 VAL A N 1
ATOM 1265 C CA . VAL A 1 198 ? 26.064 24.511 -24.137 1.00 39.34 198 VAL A CA 1
ATOM 1266 C C . VAL A 1 198 ? 24.607 24.926 -23.939 1.00 42.16 198 VAL A C 1
ATOM 1267 O O . VAL A 1 198 ? 24.144 25.923 -24.501 1.00 43.93 198 VAL A O 1
ATOM 1271 N N . GLY A 1 199 ? 23.903 24.159 -23.113 1.00 35.14 199 GLY A N 1
ATOM 1272 C CA . GLY A 1 199 ? 22.517 24.432 -22.802 1.00 34.63 199 GLY A CA 1
ATOM 1273 C C . GLY A 1 199 ? 22.343 25.762 -22.102 1.00 39.45 199 GLY A C 1
ATOM 1274 O O . GLY A 1 199 ? 21.374 26.479 -22.348 1.00 43.44 199 GLY A O 1
ATOM 1275 N N . ILE A 1 200 ? 23.287 26.094 -21.230 1.00 37.33 200 ILE A N 1
ATOM 1276 C CA . ILE A 1 200 ? 23.240 27.357 -20.507 1.00 36.33 200 ILE A CA 1
ATOM 1277 C C . ILE A 1 200 ? 23.394 28.531 -21.465 1.00 36.82 200 ILE A C 1
ATOM 1278 O O . ILE A 1 200 ? 22.625 29.504 -21.416 1.00 36.92 200 ILE A O 1
ATOM 1283 N N . VAL A 1 201 ? 24.383 28.438 -22.347 1.00 33.69 201 VAL A N 1
ATOM 1284 C CA . VAL A 1 201 ? 24.582 29.511 -23.315 1.00 35.76 201 VAL A CA 1
ATOM 1285 C C . VAL A 1 201 ? 23.369 29.669 -24.237 1.00 39.02 201 VAL A C 1
ATOM 1286 O O . VAL A 1 201 ? 22.824 30.770 -24.367 1.00 44.33 201 VAL A O 1
ATOM 1290 N N . VAL A 1 202 ? 22.941 28.569 -24.853 1.00 37.60 202 VAL A N 1
ATOM 1291 C CA . VAL A 1 202 ? 21.765 28.569 -25.726 1.00 40.02 202 VAL A CA 1
ATOM 1292 C C . VAL A 1 202 ? 20.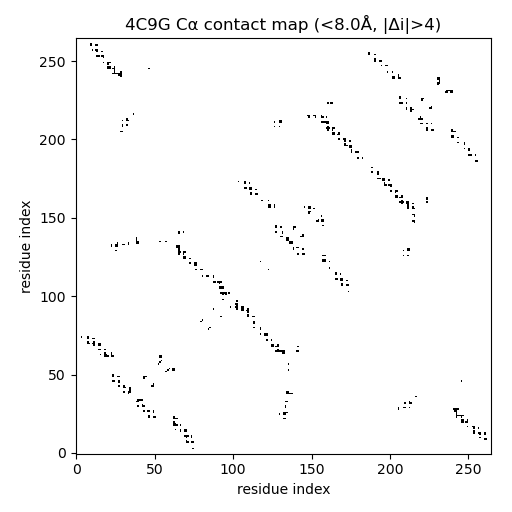547 29.186 -25.039 1.00 47.87 202 VAL A C 1
ATOM 1293 O O . VAL A 1 202 ? 19.908 30.104 -25.574 1.00 53.62 202 VAL A O 1
ATOM 1297 N N . TYR A 1 203 ? 20.247 28.687 -23.843 1.00 46.71 203 TYR A N 1
ATOM 1298 C CA . TYR A 1 203 ? 19.115 29.175 -23.061 1.00 47.45 203 TYR A CA 1
ATOM 1299 C C . TYR A 1 203 ? 19.211 30.674 -22.784 1.00 46.80 203 TYR A C 1
ATOM 1300 O O . TYR A 1 203 ? 18.220 31.392 -22.903 1.00 44.94 203 TYR A O 1
ATOM 1309 N N . ARG A 1 204 ? 20.399 31.140 -22.409 1.00 43.08 204 ARG A N 1
ATOM 1310 C CA . ARG A 1 204 ? 20.578 32.556 -22.118 1.00 41.26 204 ARG A CA 1
ATOM 1311 C C . ARG A 1 204 ? 20.340 33.405 -23.364 1.00 42.54 204 ARG A C 1
ATOM 1312 O O . ARG A 1 204 ? 19.682 34.449 -23.304 1.00 44.52 204 ARG A O 1
ATOM 1320 N N . GLY A 1 205 ? 20.870 32.943 -24.492 1.00 41.40 205 GLY A N 1
ATOM 1321 C CA . GLY A 1 205 ? 20.678 33.625 -25.759 1.00 38.57 205 GLY A CA 1
ATOM 1322 C C . GLY A 1 205 ? 19.219 33.742 -26.156 1.00 47.69 205 GLY A C 1
ATOM 1323 O O . GLY A 1 205 ? 18.757 34.823 -26.517 1.00 51.19 205 GLY A O 1
ATOM 1324 N N . LEU A 1 206 ? 18.494 32.628 -26.092 1.00 45.26 206 LEU A N 1
ATOM 1325 C CA . LEU A 1 206 ? 17.074 32.629 -26.426 1.00 45.99 206 LEU A CA 1
ATOM 1326 C C . LEU A 1 206 ? 16.296 33.525 -25.470 1.00 48.80 206 LEU A C 1
ATOM 1327 O O . LEU A 1 206 ? 15.453 34.314 -25.895 1.00 51.59 206 LEU A O 1
ATOM 1332 N N . TYR A 1 207 ? 16.597 33.404 -24.180 1.00 41.00 207 TYR A N 1
ATOM 1333 C CA . TYR A 1 207 ? 15.922 34.182 -23.149 1.00 53.51 207 TYR A CA 1
ATOM 1334 C C . TYR A 1 207 ? 16.070 35.682 -23.391 1.00 60.64 207 TYR A C 1
ATOM 1335 O O . TYR A 1 207 ? 15.077 36.391 -23.535 1.00 62.53 207 TYR A O 1
ATOM 1344 N N . PHE A 1 208 ? 17.308 36.163 -23.439 1.00 57.67 208 PHE A N 1
ATOM 1345 C CA . PHE A 1 208 ? 17.540 37.591 -23.626 1.00 55.44 208 PHE A CA 1
ATOM 1346 C C . PHE A 1 208 ? 17.080 38.083 -24.997 1.00 58.98 208 PHE A C 1
ATOM 1347 O O . PHE A 1 208 ? 16.575 39.202 -25.127 1.00 56.61 208 PHE A O 1
ATOM 1355 N N . GLY A 1 209 ? 17.240 37.240 -26.012 1.00 60.28 209 GLY A N 1
ATOM 1356 C CA . GLY A 1 209 ? 16.805 37.582 -27.354 1.00 65.53 209 GLY A CA 1
ATOM 1357 C C . GLY A 1 209 ? 15.310 37.841 -27.410 1.00 72.66 209 GLY A C 1
ATOM 1358 O O . GLY A 1 209 ? 14.871 38.908 -27.851 1.00 75.58 209 GLY A O 1
ATOM 1359 N N . MET A 1 210 ? 14.530 36.863 -26.953 1.00 68.02 210 MET A N 1
ATOM 1360 C CA . MET A 1 210 ? 13.077 36.985 -26.923 1.00 67.90 210 MET A CA 1
ATOM 1361 C C . MET A 1 210 ? 12.641 38.129 -26.012 1.00 67.27 210 MET A C 1
ATOM 1362 O O . MET A 1 210 ? 11.745 38.899 -26.355 1.00 65.84 210 MET A O 1
ATOM 1367 N N . TYR A 1 211 ? 13.290 38.239 -24.859 1.00 69.45 211 TYR A N 1
ATOM 1368 C CA . TYR A 1 211 ? 12.968 39.267 -23.874 1.00 78.31 211 TYR A CA 1
ATOM 1369 C C . TYR A 1 211 ? 13.171 40.665 -24.447 1.00 83.58 211 TYR A C 1
ATOM 1370 O O . TYR A 1 211 ? 12.471 41.605 -24.071 1.00 87.08 211 TYR A O 1
ATOM 1379 N N . ASP A 1 212 ? 14.136 40.799 -25.353 1.00 84.99 212 ASP A N 1
ATOM 1380 C CA . ASP A 1 212 ? 14.392 42.081 -26.004 1.00 85.26 212 ASP A CA 1
ATOM 1381 C C . ASP A 1 212 ? 13.459 42.317 -27.187 1.00 88.34 212 ASP A C 1
ATOM 1382 O O . ASP A 1 212 ? 13.032 43.445 -27.431 1.00 89.31 212 ASP A O 1
ATOM 1387 N N . SER A 1 213 ? 13.144 41.254 -27.919 1.00 88.44 213 SER A N 1
ATOM 1388 C CA . SER A 1 213 ? 12.263 41.369 -29.076 1.00 93.63 213 SER A CA 1
ATOM 1389 C C . SER A 1 213 ? 10.844 41.756 -28.665 1.00 99.31 213 SER A C 1
ATOM 1390 O O . SER A 1 213 ? 10.094 42.334 -29.452 1.00 104.42 213 SER A O 1
ATOM 1393 N N . LEU A 1 214 ? 10.483 41.440 -27.426 1.00 97.80 214 LEU A N 1
ATOM 1394 C CA . LEU A 1 214 ? 9.155 41.754 -26.914 1.00 97.99 214 LEU A CA 1
ATOM 1395 C C . LEU A 1 214 ? 9.153 43.079 -26.154 1.00 98.72 214 LEU A C 1
ATOM 1396 O O . LEU A 1 214 ? 9.764 43.200 -25.092 1.00 96.81 214 LEU A O 1
ATOM 1398 N N . LEU A 1 228 ? 0.076 41.000 -14.053 1.00 104.81 228 LEU A N 1
ATOM 1399 C CA . LEU A 1 228 ? -0.499 40.382 -15.242 1.00 105.49 228 LEU A CA 1
ATOM 1400 C C . LEU A 1 228 ? 0.436 40.507 -16.439 1.00 105.67 228 LEU A C 1
ATOM 1401 O O . LEU A 1 228 ? 0.490 39.618 -17.286 1.00 103.31 228 LEU A O 1
ATOM 1403 N N . ALA A 1 229 ? 1.169 41.614 -16.502 1.00 108.80 229 ALA A N 1
ATOM 1404 C CA . ALA A 1 229 ? 2.077 41.872 -17.614 1.00 106.67 229 ALA A CA 1
ATOM 1405 C C . ALA A 1 229 ? 3.422 41.181 -17.413 1.00 104.49 229 ALA A C 1
ATOM 1406 O O . ALA A 1 229 ? 3.922 40.496 -18.310 1.00 102.01 229 ALA A O 1
ATOM 1408 N N . SER A 1 230 ? 4.001 41.367 -16.231 1.00 107.12 230 SER A N 1
ATOM 1409 C CA . SER A 1 230 ? 5.290 40.771 -15.898 1.00 107.46 230 SER A CA 1
ATOM 1410 C C . SER A 1 230 ? 5.225 39.248 -15.936 1.00 107.12 230 SER A C 1
ATOM 1411 O O . SER A 1 230 ? 6.085 38.595 -16.533 1.00 106.95 230 SER A O 1
ATOM 1413 N N . PHE A 1 231 ? 4.203 38.690 -15.294 1.00 109.39 231 PHE A N 1
ATOM 1414 C CA . PHE A 1 231 ? 4.001 37.248 -15.278 1.00 111.26 231 PHE A CA 1
ATOM 1415 C C . PHE A 1 231 ? 3.889 36.714 -16.701 1.00 112.84 231 PHE A C 1
ATOM 1416 O O . PHE A 1 231 ? 4.472 35.680 -17.038 1.00 112.36 231 PHE A O 1
ATOM 1418 N N . LEU A 1 232 ? 3.145 37.438 -17.532 1.00 111.84 232 LEU A N 1
ATOM 1419 C CA . LEU A 1 232 ? 2.961 37.074 -18.931 1.00 107.81 232 LEU A CA 1
ATO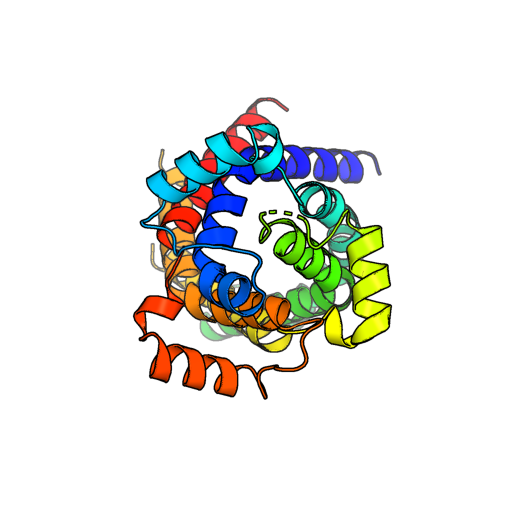M 1420 C C . LEU A 1 232 ? 4.287 37.023 -19.681 1.00 99.02 232 LEU A C 1
ATOM 1421 O O . LEU A 1 232 ? 4.648 35.993 -20.256 1.00 94.91 232 LEU A O 1
ATOM 1426 N N . LEU A 1 233 ? 5.003 38.142 -19.670 1.00 98.30 233 LEU A N 1
ATOM 1427 C CA . LEU A 1 233 ? 6.278 38.254 -20.373 1.00 94.36 233 LEU A CA 1
ATOM 1428 C C . LEU A 1 233 ? 7.259 37.171 -19.924 1.00 89.39 233 LEU A C 1
ATOM 1429 O O . LEU A 1 233 ? 7.796 36.417 -20.748 1.00 84.98 233 LEU A O 1
ATOM 1434 N N . GLY A 1 234 ? 7.471 37.094 -18.613 1.00 89.27 234 GLY A N 1
ATOM 1435 C CA . GLY A 1 234 ? 8.362 36.110 -18.029 1.00 85.53 234 GLY A CA 1
ATOM 1436 C C . GLY A 1 234 ? 8.009 34.691 -18.427 1.00 85.31 234 GLY A C 1
ATOM 1437 O O . GLY A 1 234 ? 8.877 33.934 -18.874 1.00 84.63 234 GLY A O 1
ATOM 1438 N N . TRP A 1 235 ? 6.735 34.333 -18.281 1.00 85.65 235 TRP A N 1
ATOM 1439 C CA . TRP A 1 235 ? 6.286 32.990 -18.626 1.00 83.16 235 TRP A CA 1
ATOM 1440 C C . TRP A 1 235 ? 6.516 32.662 -20.093 1.00 75.20 235 TRP A C 1
ATOM 1441 O O . TRP A 1 235 ? 7.107 31.634 -20.409 1.00 76.15 235 TRP A O 1
ATOM 1452 N N . VAL A 1 236 ? 6.044 33.529 -20.985 1.00 67.57 236 VAL A N 1
ATOM 1453 C CA . VAL A 1 236 ? 6.210 33.305 -22.420 1.00 66.48 236 VAL A CA 1
ATOM 1454 C C . VAL A 1 236 ? 7.680 33.135 -22.823 1.00 67.20 236 VAL A C 1
ATOM 1455 O O . VAL A 1 236 ? 8.036 32.173 -23.517 1.00 72.99 236 VAL A O 1
ATOM 1459 N N . VAL A 1 237 ? 8.531 34.058 -22.376 1.00 61.44 237 VAL A N 1
ATOM 1460 C CA . VAL A 1 237 ? 9.952 34.001 -22.716 1.00 56.03 237 VAL A CA 1
ATOM 1461 C C . VAL A 1 237 ? 10.634 32.740 -22.168 1.00 55.96 237 VAL A C 1
ATOM 1462 O O . VAL A 1 237 ? 11.298 32.005 -22.911 1.00 54.16 237 VAL A O 1
ATOM 1466 N N . THR A 1 238 ? 10.457 32.489 -20.873 1.00 56.69 238 THR A N 1
ATOM 1467 C CA . THR A 1 238 ? 11.028 31.307 -20.238 1.00 54.29 238 THR A CA 1
ATOM 1468 C C . THR A 1 238 ? 10.557 30.031 -20.934 1.00 55.36 238 THR A C 1
ATOM 1469 O O . THR A 1 238 ? 11.317 29.072 -21.081 1.00 50.44 238 THR A O 1
ATOM 1473 N N . THR A 1 239 ? 9.303 30.035 -21.374 1.00 56.79 239 THR A N 1
ATOM 1474 C CA . THR A 1 239 ? 8.719 28.877 -22.036 1.00 57.55 239 THR A CA 1
ATOM 1475 C C . THR A 1 239 ? 9.389 28.629 -23.378 1.00 59.64 239 THR A C 1
ATOM 1476 O O . THR A 1 239 ? 9.883 27.528 -23.643 1.00 62.88 239 THR A O 1
ATOM 1480 N N . GLY A 1 240 ? 9.419 29.658 -24.219 1.00 56.92 240 GLY A N 1
ATOM 1481 C CA . GLY A 1 240 ? 10.074 29.545 -25.509 1.00 56.37 240 GLY A CA 1
ATOM 1482 C C . GLY A 1 240 ? 11.514 29.084 -25.389 1.00 55.44 240 GLY A C 1
ATOM 1483 O O . GLY A 1 240 ? 11.942 28.148 -26.077 1.00 56.47 240 GLY A O 1
ATOM 1484 N N . ALA A 1 241 ? 12.256 29.731 -24.495 1.00 57.05 241 ALA A N 1
ATOM 1485 C CA . ALA A 1 241 ? 13.677 29.437 -24.318 1.00 53.35 241 ALA A CA 1
ATOM 1486 C C . ALA A 1 241 ? 13.924 28.021 -23.793 1.00 54.27 241 ALA A C 1
ATOM 1487 O O . ALA A 1 241 ? 14.805 27.315 -24.283 1.00 37.72 241 ALA A O 1
ATOM 1489 N N . SER A 1 242 ? 13.145 27.612 -22.795 1.00 56.30 242 SER A N 1
ATOM 1490 C CA . SER A 1 242 ? 13.303 26.285 -22.212 1.00 55.36 242 SER A CA 1
ATOM 1491 C C . SER A 1 242 ? 12.938 25.198 -23.214 1.00 54.01 242 SER A C 1
ATOM 1492 O O . SER A 1 242 ? 13.593 24.158 -23.279 1.00 55.18 242 SER A O 1
ATOM 1495 N N . THR A 1 243 ? 11.898 25.449 -24.001 1.00 51.95 243 THR A N 1
ATOM 1496 C CA . THR A 1 243 ? 11.462 24.493 -25.012 1.00 51.09 243 THR A CA 1
ATOM 1497 C C . THR A 1 243 ? 12.491 24.351 -26.131 1.00 47.74 243 THR A C 1
ATOM 1498 O O . THR A 1 243 ? 12.780 23.244 -26.586 1.00 46.20 243 THR A O 1
ATOM 1502 N N . CYS A 1 244 ? 13.055 25.466 -26.571 1.00 50.97 244 CYS A N 1
ATOM 1503 C CA . CYS A 1 244 ? 14.038 25.398 -27.645 1.00 55.54 244 CYS A CA 1
ATOM 1504 C C . CYS A 1 244 ? 15.374 24.807 -27.189 1.00 53.94 244 CYS A C 1
ATOM 1505 O O . CYS A 1 244 ? 16.154 24.324 -28.007 1.00 58.38 244 CYS A O 1
ATOM 1508 N N . SER A 1 245 ? 15.626 24.828 -25.884 1.00 46.40 245 SER A N 1
ATOM 1509 C CA . SER A 1 245 ? 16.870 24.291 -25.340 1.00 41.17 245 SER A CA 1
ATOM 1510 C C . SER A 1 245 ? 16.658 22.930 -24.673 1.00 43.62 245 SER A C 1
ATOM 1511 O O . SER A 1 245 ? 17.592 22.333 -24.133 1.00 45.37 245 SER A O 1
ATOM 1514 N N . TYR A 1 246 ? 15.423 22.444 -24.725 1.00 41.50 246 TYR A N 1
ATOM 1515 C CA . TYR A 1 246 ? 15.038 21.206 -24.048 1.00 37.74 246 TYR A CA 1
ATOM 1516 C C . TYR A 1 246 ? 15.811 19.920 -24.426 1.00 36.73 246 TYR A C 1
ATOM 1517 O O . TYR A 1 246 ? 16.147 19.123 -23.537 1.00 34.79 246 TYR A O 1
ATOM 1526 N N . PRO A 1 247 ? 16.090 19.704 -25.729 1.00 41.64 247 PRO A N 1
ATOM 1527 C CA . PRO A 1 247 ? 16.855 18.504 -26.095 1.00 43.86 247 PRO A CA 1
ATOM 1528 C C . PRO A 1 247 ? 18.219 18.405 -25.404 1.00 43.52 247 PRO A C 1
ATOM 1529 O O . PRO A 1 247 ? 18.623 17.305 -25.025 1.00 45.23 247 PRO A O 1
ATOM 1533 N N . LEU A 1 248 ? 18.912 19.529 -25.245 1.00 41.58 248 LEU A N 1
ATOM 1534 C CA . LEU A 1 248 ? 20.193 19.532 -24.546 1.00 42.83 248 LEU A CA 1
ATOM 1535 C C . LEU A 1 248 ? 20.032 19.029 -23.116 1.00 41.15 248 LEU A C 1
ATOM 1536 O O . LEU A 1 248 ? 20.888 18.305 -22.594 1.00 39.54 248 LEU A O 1
ATOM 1541 N N . ASP A 1 249 ? 18.919 19.406 -22.494 1.00 35.67 249 ASP A N 1
ATOM 1542 C CA . ASP A 1 249 ? 18.634 18.958 -21.142 1.00 36.99 249 ASP A CA 1
ATOM 1543 C C . ASP A 1 249 ? 18.308 17.468 -21.103 1.00 37.58 249 ASP A C 1
ATOM 1544 O O . ASP A 1 249 ? 18.682 16.773 -20.159 1.00 35.81 249 ASP A O 1
ATOM 1549 N N . THR A 1 250 ? 17.612 16.978 -22.124 1.00 32.52 250 THR A N 1
ATOM 1550 C CA . THR A 1 250 ? 17.318 15.548 -22.192 1.00 33.37 250 THR A CA 1
ATOM 1551 C C . THR A 1 250 ? 18.600 14.723 -22.334 1.00 32.73 250 THR A C 1
ATOM 1552 O O . THR A 1 250 ? 18.825 13.770 -21.586 1.00 36.06 250 THR A O 1
ATOM 1556 N N . VAL A 1 251 ? 19.440 15.114 -23.288 1.00 32.32 251 VAL A N 1
ATOM 1557 C CA . VAL A 1 251 ? 20.740 14.490 -23.486 1.00 39.25 251 VAL A CA 1
ATOM 1558 C C . VAL A 1 251 ? 21.556 14.495 -22.193 1.00 39.36 251 VAL A C 1
ATOM 1559 O O . VAL A 1 251 ? 22.122 13.466 -21.788 1.00 37.77 251 VAL A O 1
ATOM 1563 N N . ARG A 1 252 ? 21.586 15.651 -21.538 1.00 35.40 252 ARG A N 1
ATOM 1564 C CA . ARG A 1 252 ? 22.304 15.800 -20.277 1.00 39.57 252 ARG A CA 1
ATOM 1565 C C . ARG A 1 252 ? 21.822 14.825 -19.202 1.00 39.12 252 ARG A C 1
ATOM 1566 O O . ARG A 1 252 ? 22.622 14.121 -18.571 1.00 37.93 252 ARG A O 1
ATOM 1574 N N . ARG A 1 253 ? 20.510 14.797 -18.994 1.00 35.40 253 ARG A N 1
ATOM 1575 C CA . ARG A 1 253 ? 19.934 13.991 -17.928 1.00 41.14 253 ARG A CA 1
ATOM 1576 C C . ARG A 1 253 ? 20.087 12.496 -18.199 1.00 44.40 253 ARG A C 1
ATOM 1577 O O . ARG A 1 253 ? 20.411 11.726 -17.293 1.00 41.18 253 ARG A O 1
ATOM 1585 N N . ARG A 1 254 ? 19.858 12.084 -19.440 1.00 42.55 254 ARG A N 1
ATOM 1586 C CA . ARG A 1 254 ? 19.995 10.674 -19.775 1.00 46.84 254 ARG A CA 1
ATOM 1587 C C . ARG A 1 254 ? 21.457 10.215 -19.644 1.00 47.86 254 ARG A C 1
ATOM 1588 O O . ARG A 1 254 ? 21.738 9.110 -19.140 1.00 44.14 254 ARG A O 1
ATOM 1596 N N . MET A 1 255 ? 22.384 11.078 -20.063 1.00 42.11 255 MET A N 1
ATOM 1597 C CA . MET A 1 255 ? 23.799 10.810 -19.829 1.00 36.00 255 MET A CA 1
ATOM 1598 C C . MET A 1 255 ? 24.069 10.622 -18.341 1.00 36.83 255 MET A C 1
ATOM 1599 O O . MET A 1 255 ? 24.789 9.703 -17.957 1.00 41.75 255 MET A O 1
ATOM 1604 N N . MET A 1 256 ? 23.487 11.481 -17.506 1.00 41.41 256 MET A N 1
ATOM 1605 C CA . MET A 1 256 ? 23.573 11.288 -16.059 1.00 42.56 256 MET A CA 1
ATOM 1606 C C . MET A 1 256 ? 23.109 9.882 -15.702 1.00 44.61 256 MET A C 1
ATOM 1607 O O . MET A 1 256 ? 23.752 9.180 -14.922 1.00 44.68 256 MET A O 1
ATOM 1612 N N . MET A 1 257 ? 21.981 9.484 -16.284 1.00 43.29 257 MET A N 1
ATOM 1613 C CA . MET A 1 257 ? 21.363 8.203 -15.974 1.00 41.16 257 MET A CA 1
ATOM 1614 C C . MET A 1 257 ? 22.289 7.025 -16.269 1.00 45.13 257 MET A C 1
ATOM 1615 O O . MET A 1 257 ? 22.281 6.028 -15.545 1.00 43.46 257 MET A O 1
ATOM 1620 N N . THR A 1 258 ? 23.099 7.146 -17.319 1.00 48.18 258 THR A N 1
ATOM 1621 C CA . THR A 1 258 ? 24.013 6.060 -17.678 1.00 50.31 258 THR A CA 1
ATOM 1622 C C . THR A 1 258 ? 25.062 5.728 -16.613 1.00 59.03 258 THR A C 1
ATOM 1623 O O . THR A 1 258 ? 25.757 4.716 -16.722 1.00 61.06 258 THR A O 1
ATOM 1627 N N . SER A 1 259 ? 25.198 6.578 -15.600 1.00 57.65 259 SER A N 1
ATOM 1628 C CA . SER A 1 259 ? 26.185 6.322 -14.553 1.00 60.87 259 SER A CA 1
ATOM 1629 C C . SER A 1 259 ? 25.827 5.095 -13.714 1.00 65.88 259 SER A C 1
ATOM 1630 O O . SER A 1 259 ? 24.683 4.922 -13.293 1.00 68.20 259 SER A O 1
ATOM 1633 N N . GLY A 1 260 ? 26.821 4.243 -13.485 1.00 65.98 260 GLY A N 1
ATOM 1634 C CA . GLY A 1 260 ? 26.631 3.027 -12.718 1.00 64.12 260 GLY A CA 1
ATOM 1635 C C . GLY A 1 260 ? 26.190 1.887 -13.610 1.00 61.80 260 GLY A C 1
ATOM 1636 O O . GLY A 1 260 ? 25.708 0.863 -13.136 1.00 67.97 260 GLY A O 1
ATOM 1637 N N . GLN A 1 261 ? 26.360 2.074 -14.913 1.00 55.50 261 GLN A N 1
ATOM 1638 C CA . GLN A 1 261 ? 25.913 1.102 -15.895 1.00 55.90 261 GLN A CA 1
ATOM 1639 C C . GLN A 1 261 ? 27.065 0.710 -16.802 1.00 62.30 261 GLN A C 1
ATOM 1640 O O . GLN A 1 261 ? 27.921 1.533 -17.121 1.00 63.26 261 GLN A O 1
ATOM 1646 N N . ALA A 1 262 ? 27.081 -0.552 -17.214 1.00 68.30 262 ALA A N 1
ATOM 1647 C CA . ALA A 1 262 ? 28.115 -1.045 -18.109 1.00 72.75 262 ALA A CA 1
ATOM 1648 C C . ALA A 1 262 ? 28.033 -0.328 -19.448 1.00 73.35 262 ALA A C 1
ATOM 1649 O O . ALA A 1 262 ? 29.048 -0.081 -20.097 1.00 77.96 262 ALA A O 1
ATOM 1651 N N . VAL A 1 263 ? 26.815 0.014 -19.852 1.00 68.68 263 VAL A N 1
ATOM 1652 C CA . VAL A 1 263 ? 26.592 0.685 -21.124 1.00 62.36 263 VAL A CA 1
ATOM 1653 C C . VAL A 1 263 ? 26.431 2.188 -20.938 1.00 61.13 263 VAL A C 1
ATOM 1654 O O . VAL A 1 263 ? 25.565 2.642 -20.188 1.00 62.47 263 VAL A O 1
ATOM 1658 N N . LYS A 1 264 ? 27.276 2.956 -21.620 1.00 56.66 264 LYS A N 1
ATOM 1659 C CA . LYS A 1 264 ? 27.183 4.411 -21.596 1.00 51.03 264 LYS A CA 1
ATOM 1660 C C . LYS A 1 264 ? 27.254 4.978 -23.004 1.00 48.00 264 LYS A C 1
ATOM 1661 O O . LYS A 1 264 ? 27.560 4.262 -23.954 1.00 48.25 264 LYS A O 1
ATOM 1667 N N . TYR A 1 265 ? 26.949 6.262 -23.138 1.00 46.37 265 TYR A N 1
ATOM 1668 C CA . TYR A 1 265 ? 27.042 6.921 -24.430 1.00 47.46 265 TYR A CA 1
ATOM 1669 C C . TYR A 1 265 ? 28.463 7.435 -24.623 1.00 50.95 265 TYR A C 1
ATOM 1670 O O . TYR A 1 265 ? 29.159 7.735 -23.655 1.00 50.61 265 TYR A O 1
ATOM 1679 N N . ASP A 1 266 ? 28.897 7.529 -25.873 1.00 54.22 266 ASP A N 1
ATOM 1680 C CA . ASP A 1 266 ? 30.242 8.006 -26.161 1.00 65.91 266 ASP A CA 1
ATOM 1681 C C . ASP A 1 266 ? 30.213 9.469 -26.590 1.00 71.74 266 ASP A C 1
ATOM 1682 O O . ASP A 1 266 ? 30.595 9.805 -27.710 1.00 81.21 266 ASP A O 1
ATOM 1687 N N . GLY A 1 267 ? 29.756 10.334 -25.690 1.00 67.53 267 GLY A N 1
ATOM 1688 C CA . GLY A 1 267 ? 29.636 11.751 -25.983 1.00 64.31 267 GLY A CA 1
ATOM 1689 C C . GLY A 1 267 ? 28.191 12.192 -26.142 1.00 59.75 267 GLY A C 1
ATOM 1690 O O . GLY A 1 267 ? 27.306 11.368 -26.377 1.00 56.61 267 GLY A O 1
ATOM 1691 N N . ALA A 1 268 ? 27.957 13.496 -26.016 1.00 54.31 268 ALA A N 1
ATOM 1692 C CA . ALA A 1 268 ? 26.621 14.067 -26.160 1.00 50.88 268 ALA A CA 1
ATOM 1693 C C . ALA A 1 268 ? 26.042 13.858 -27.558 1.00 56.25 268 ALA A C 1
ATOM 1694 O O . ALA A 1 268 ? 24.869 13.516 -27.703 1.00 59.97 268 ALA A O 1
ATOM 1696 N N . PHE A 1 269 ? 26.861 14.072 -28.582 1.00 58.63 269 PHE A N 1
ATOM 1697 C CA . PHE A 1 269 ? 26.431 13.844 -29.958 1.00 63.21 269 PHE A CA 1
ATOM 1698 C C . PHE A 1 269 ? 26.039 12.387 -30.176 1.00 59.24 269 PHE A C 1
ATOM 1699 O O . PHE A 1 269 ? 25.084 12.092 -30.893 1.00 57.38 269 PHE A O 1
ATOM 1707 N N . ASP A 1 270 ? 26.783 11.482 -29.551 1.00 57.94 270 ASP A N 1
ATOM 1708 C CA . ASP A 1 270 ? 26.505 10.055 -29.655 1.00 59.40 270 ASP A CA 1
ATOM 1709 C C . ASP A 1 270 ? 25.147 9.727 -29.038 1.00 51.47 270 ASP A C 1
ATOM 1710 O O . ASP A 1 270 ? 24.341 8.988 -29.617 1.00 49.50 270 ASP A O 1
ATOM 1715 N N . CYS A 1 271 ? 24.905 10.294 -27.861 1.00 45.42 271 CYS A N 1
ATOM 1716 C CA . CYS A 1 271 ? 23.638 10.131 -27.169 1.00 47.70 271 CYS A CA 1
ATOM 1717 C C . CYS A 1 271 ? 22.503 10.629 -28.053 1.00 47.98 271 CYS A C 1
ATOM 1718 O O . CYS A 1 271 ? 21.508 9.931 -28.258 1.00 47.32 271 CYS A O 1
ATOM 1721 N N . LEU A 1 272 ? 22.680 11.835 -28.584 1.00 43.68 272 LEU A N 1
ATOM 1722 C CA . LEU A 1 272 ? 21.741 12.439 -29.521 1.00 47.94 272 LEU A CA 1
ATOM 1723 C C . LEU A 1 272 ? 21.395 11.477 -30.652 1.00 57.11 272 LEU A C 1
ATOM 1724 O O . LEU A 1 272 ? 20.222 11.162 -30.887 1.00 61.11 272 LEU A O 1
ATOM 1729 N N . ARG A 1 273 ? 22.434 11.007 -31.334 1.00 56.51 273 ARG A N 1
ATOM 1730 C CA . ARG A 1 273 ? 22.292 10.107 -32.468 1.00 60.32 273 ARG A CA 1
ATOM 1731 C C . ARG A 1 273 ? 21.502 8.858 -32.104 1.00 61.50 273 ARG A C 1
ATOM 1732 O O . ARG A 1 273 ? 20.535 8.507 -32.781 1.00 62.03 273 ARG A O 1
ATOM 1740 N N . LYS A 1 274 ? 21.911 8.198 -31.027 1.00 59.23 274 LYS A N 1
ATOM 1741 C CA . LYS A 1 274 ? 21.262 6.961 -30.606 1.00 54.49 274 LYS A CA 1
ATOM 1742 C C . LYS A 1 274 ? 19.789 7.166 -30.248 1.00 56.70 274 LYS A C 1
ATOM 1743 O O . LYS A 1 274 ? 18.918 6.441 -30.744 1.00 63.91 274 LYS A O 1
ATOM 1749 N N . ILE A 1 275 ? 19.518 8.157 -29.400 1.00 53.95 275 ILE A N 1
ATOM 1750 C CA . ILE A 1 275 ? 18.146 8.491 -29.017 1.00 51.35 275 ILE A CA 1
ATOM 1751 C C . ILE A 1 275 ? 17.270 8.760 -30.235 1.00 57.59 275 ILE A C 1
ATOM 1752 O O . ILE A 1 275 ? 16.173 8.220 -30.346 1.00 64.21 275 ILE A O 1
ATOM 1757 N N . VAL A 1 276 ? 17.755 9.595 -31.147 1.00 61.96 276 VAL A N 1
ATOM 1758 C CA . VAL A 1 276 ? 16.985 9.923 -32.342 1.00 66.51 276 VAL A CA 1
ATOM 1759 C C . VAL A 1 276 ? 16.725 8.690 -33.203 1.00 68.75 276 VAL A C 1
ATOM 1760 O O . VAL A 1 276 ? 15.592 8.436 -33.616 1.00 69.20 276 VAL A O 1
ATOM 1764 N N . ALA A 1 277 ? 17.778 7.919 -33.459 1.00 67.28 277 ALA A N 1
ATOM 1765 C CA . ALA A 1 277 ? 17.681 6.753 -34.331 1.00 66.95 277 ALA A CA 1
ATOM 1766 C C . ALA A 1 277 ? 16.723 5.691 -33.796 1.00 64.00 277 ALA A C 1
ATOM 1767 O O . ALA A 1 277 ? 15.944 5.114 -34.554 1.00 68.69 277 ALA A O 1
ATOM 1769 N N . ALA A 1 278 ? 16.779 5.438 -32.492 1.00 58.51 278 ALA A N 1
ATOM 1770 C CA . ALA A 1 278 ? 15.995 4.356 -31.906 1.00 55.23 278 ALA A CA 1
ATOM 1771 C C . ALA A 1 278 ? 14.592 4.774 -31.473 1.00 71.05 278 ALA A C 1
ATOM 1772 O O . ALA A 1 278 ? 13.644 4.001 -31.608 1.00 76.16 278 ALA A O 1
ATOM 1774 N N . GLU A 1 279 ? 14.462 5.992 -30.956 1.00 65.73 279 GLU A N 1
ATOM 1775 C CA . GLU A 1 279 ? 13.217 6.429 -30.327 1.00 62.91 279 GLU A CA 1
ATOM 1776 C C . GLU A 1 279 ? 12.517 7.574 -31.062 1.00 65.84 279 GLU A C 1
ATOM 1777 O O . GLU A 1 279 ? 11.364 7.896 -30.768 1.00 66.72 279 GLU A O 1
ATOM 1783 N N . GLY A 1 280 ? 13.212 8.196 -32.008 1.00 68.13 280 GLY A N 1
ATOM 1784 C CA . GLY A 1 280 ? 12.646 9.314 -32.741 1.00 74.23 280 GLY A CA 1
ATOM 1785 C C . GLY A 1 280 ? 13.032 10.657 -32.149 1.00 73.71 280 GLY A C 1
ATOM 1786 O O . GLY A 1 280 ? 13.430 10.744 -30.987 1.00 72.21 280 GLY A O 1
ATOM 1787 N N . VAL A 1 281 ? 12.909 11.708 -32.952 1.00 73.09 281 VAL A N 1
ATOM 1788 C CA . VAL A 1 281 ? 13.285 13.050 -32.526 1.00 71.23 281 VAL A CA 1
ATOM 1789 C C . VAL A 1 281 ? 12.423 13.535 -31.363 1.00 68.09 281 VAL A C 1
ATOM 1790 O O . VAL A 1 281 ? 12.909 14.211 -30.456 1.00 69.35 281 VAL A O 1
ATOM 1794 N N . GLY A 1 282 ? 11.147 13.168 -31.382 1.00 65.10 282 GLY A N 1
ATOM 1795 C CA . GLY A 1 282 ? 10.222 13.581 -30.343 1.00 61.37 282 GLY A CA 1
ATOM 1796 C C . GLY A 1 282 ? 10.622 13.072 -28.973 1.00 58.40 282 GLY A C 1
ATOM 1797 O O . GLY A 1 282 ? 10.207 13.616 -27.948 1.00 53.51 282 GLY A O 1
ATOM 1798 N N . SER A 1 283 ? 11.438 12.021 -28.959 1.00 60.54 283 SER A N 1
ATOM 1799 C CA . SER A 1 283 ? 11.928 11.446 -27.714 1.00 59.55 283 SER A CA 1
ATOM 1800 C C . SER A 1 283 ? 12.803 12.447 -26.974 1.00 54.09 283 SER A C 1
ATOM 1801 O O . SER A 1 283 ? 12.923 12.399 -25.752 1.00 55.73 283 SER A O 1
ATOM 1804 N N . LEU A 1 284 ? 13.411 13.356 -27.723 1.00 42.42 284 LEU A N 1
ATOM 1805 C CA . LEU A 1 284 ? 14.221 14.409 -27.126 1.00 44.23 284 LEU A CA 1
ATOM 1806 C C . LEU A 1 284 ? 13.351 15.402 -26.363 1.00 47.47 284 LEU A C 1
ATOM 1807 O O . LEU A 1 284 ? 13.832 16.098 -25.470 1.00 44.87 284 LEU A O 1
ATOM 1812 N N . PHE A 1 285 ? 12.068 15.457 -26.715 1.00 53.89 285 PHE A N 1
ATOM 1813 C CA . PHE A 1 285 ? 11.140 16.412 -26.112 1.00 57.31 285 PHE A CA 1
ATOM 1814 C C . PHE A 1 285 ? 10.260 15.802 -25.027 1.00 59.24 285 PHE A C 1
ATOM 1815 O O . PHE A 1 285 ? 9.364 16.466 -24.509 1.00 61.83 285 PHE A O 1
ATOM 1823 N N . LYS A 1 286 ? 10.509 14.544 -24.683 1.00 56.18 286 LYS A N 1
ATOM 1824 C CA . LYS A 1 286 ? 9.720 13.886 -23.648 1.00 53.64 286 LYS A CA 1
ATOM 1825 C C . LYS A 1 286 ? 9.858 14.591 -22.301 1.00 53.75 286 LYS A C 1
ATOM 1826 O O . LYS A 1 286 ? 10.962 14.766 -21.787 1.00 50.57 286 LYS A O 1
ATOM 1832 N N . GLY A 1 287 ? 8.725 15.016 -21.751 1.00 55.84 287 GLY A N 1
ATOM 1833 C CA . GLY A 1 287 ? 8.702 15.685 -20.465 1.00 46.62 287 GLY A CA 1
ATOM 1834 C C . GLY A 1 287 ? 8.711 17.199 -20.575 1.00 46.84 287 GLY A C 1
ATOM 1835 O O . GLY A 1 287 ? 8.736 17.896 -19.562 1.00 47.06 287 GLY A O 1
ATOM 1836 N N . CYS A 1 288 ? 8.688 17.712 -21.801 1.00 69.38 288 CYS A N 1
ATOM 1837 C CA . CYS A 1 288 ? 8.768 19.155 -22.017 1.00 77.74 288 CYS A CA 1
ATOM 1838 C C . CYS A 1 288 ? 7.516 19.880 -21.515 1.00 70.61 288 CYS A C 1
ATOM 1839 O O . CYS A 1 288 ? 7.609 20.971 -20.941 1.00 71.69 288 CYS A O 1
ATOM 1842 N N . GLY A 1 289 ? 6.353 19.266 -21.723 1.00 70.21 289 GLY A N 1
ATOM 1843 C CA . GLY A 1 289 ? 5.097 19.843 -21.270 1.00 71.09 289 GLY A CA 1
ATOM 1844 C C . GLY A 1 289 ? 5.069 19.964 -19.760 1.00 72.69 289 GLY A C 1
ATOM 1845 O O . GLY A 1 289 ? 4.711 21.012 -19.209 1.00 73.83 289 GLY A O 1
ATOM 1846 N N . ALA A 1 290 ? 5.473 18.889 -19.093 1.00 72.86 290 ALA A N 1
ATOM 1847 C CA . ALA A 1 290 ? 5.538 18.859 -17.638 1.00 74.42 290 ALA A CA 1
ATOM 1848 C C . ALA A 1 290 ? 6.507 19.915 -17.125 1.00 84.61 290 ALA A C 1
ATOM 1849 O O . ALA A 1 290 ? 6.299 20.512 -16.066 1.00 84.77 290 ALA A O 1
ATOM 1851 N N . ASN A 1 291 ? 7.564 20.145 -17.896 1.00 74.43 291 ASN A N 1
ATOM 1852 C CA . ASN A 1 291 ? 8.578 21.126 -17.542 1.00 75.17 291 ASN A CA 1
ATOM 1853 C C . ASN A 1 291 ? 8.017 22.546 -17.616 1.00 81.37 291 ASN A C 1
ATOM 1854 O O . ASN A 1 291 ? 8.241 23.368 -16.721 1.00 77.12 291 ASN A O 1
ATOM 1859 N N . ILE A 1 292 ? 7.275 22.820 -18.686 1.00 79.39 292 ILE A N 1
ATOM 1860 C CA . ILE A 1 292 ? 6.542 24.073 -18.811 1.00 80.18 292 ILE A CA 1
ATOM 1861 C C . ILE A 1 292 ? 5.597 24.280 -17.624 1.00 85.20 292 ILE A C 1
ATOM 1862 O O . ILE A 1 292 ? 5.573 25.358 -17.014 1.00 78.30 292 ILE A O 1
ATOM 1867 N N . LEU A 1 293 ? 4.830 23.240 -17.297 1.00 86.79 293 LEU A N 1
ATOM 1868 C CA . LEU A 1 293 ? 3.937 23.276 -16.138 1.00 89.54 293 LEU A CA 1
ATOM 1869 C C . LEU A 1 293 ? 4.711 23.634 -14.869 1.00 93.43 293 LEU A C 1
ATOM 1870 O O . LEU A 1 293 ? 4.239 24.402 -14.019 1.00 94.66 293 LEU A O 1
ATOM 1875 N N . ARG A 1 294 ? 5.910 23.074 -14.755 1.00 95.62 294 ARG A N 1
ATOM 1876 C CA . ARG A 1 294 ? 6.788 23.374 -13.635 1.00 98.36 294 ARG A CA 1
ATOM 1877 C C . ARG A 1 294 ? 7.152 24.848 -13.610 1.00 98.14 294 ARG A C 1
ATOM 1878 O O . ARG A 1 294 ? 7.216 25.462 -12.545 1.00 102.44 294 ARG A O 1
ATOM 1886 N N . GLY A 1 295 ? 7.398 25.407 -14.791 1.00 93.70 295 GLY A N 1
ATOM 1887 C CA . GLY A 1 295 ? 7.710 26.819 -14.909 1.00 94.84 295 GLY A CA 1
ATOM 1888 C C . GLY A 1 295 ? 6.578 27.710 -14.427 1.00 95.97 295 GLY A C 1
ATOM 1889 O O . GLY A 1 295 ? 6.771 28.561 -13.544 1.00 96.09 295 GLY A O 1
ATOM 1890 N N . VAL A 1 296 ? 5.393 27.504 -14.998 1.00 93.34 296 VAL A N 1
ATOM 1891 C CA . VAL A 1 296 ? 4.237 28.318 -14.644 1.00 98.47 296 VAL A CA 1
ATO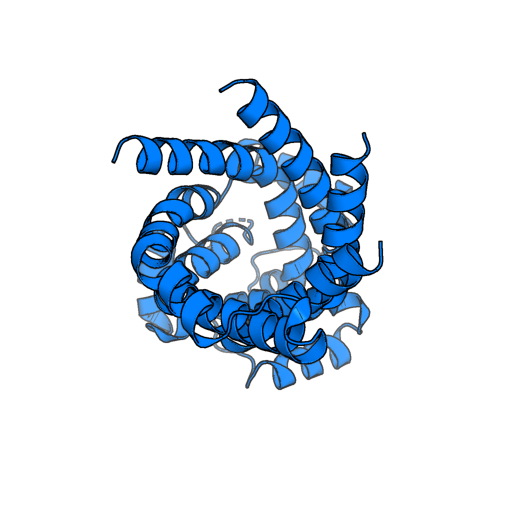M 1892 C C . VAL A 1 296 ? 3.904 28.185 -13.157 1.00 100.81 296 VAL A C 1
ATOM 1893 O O . VAL A 1 296 ? 3.476 29.154 -12.528 1.00 103.71 296 VAL A O 1
ATOM 1897 N N . ALA A 1 297 ? 4.123 27.001 -12.590 1.00 97.47 297 ALA A N 1
ATOM 1898 C CA . ALA A 1 297 ? 3.922 26.820 -11.157 1.00 98.20 297 ALA A CA 1
ATOM 1899 C C . ALA A 1 297 ? 4.939 27.646 -10.358 1.00 87.19 297 ALA A C 1
ATOM 1900 O O . ALA A 1 297 ? 4.579 28.453 -9.485 1.00 104.30 297 ALA A O 1
ATOM 1902 N N . GLY A 1 298 ? 6.212 27.446 -10.683 1.00 86.34 298 GLY A N 1
ATOM 1903 C CA . GLY A 1 298 ? 7.306 28.102 -9.992 1.00 105.17 298 GLY A CA 1
ATOM 1904 C C . GLY A 1 298 ? 7.219 29.615 -9.962 1.00 106.44 298 GLY A C 1
ATOM 1905 O O . GLY A 1 298 ? 7.464 30.226 -8.918 1.00 110.79 298 GLY A O 1
ATOM 1906 N N . ALA A 1 299 ? 6.869 30.222 -11.097 1.00 104.75 299 ALA A N 1
ATOM 1907 C CA . ALA A 1 299 ? 6.818 31.684 -11.188 1.00 104.63 299 ALA A CA 1
ATOM 1908 C C . ALA A 1 299 ? 5.806 32.265 -10.193 1.00 106.17 299 ALA A C 1
ATOM 1909 O O . ALA A 1 299 ? 6.132 33.143 -9.379 1.00 109.49 299 ALA A O 1
ATOM 1911 N N . GLY A 1 300 ? 4.580 31.757 -10.263 1.00 103.68 300 GLY A N 1
ATOM 1912 C CA . GLY A 1 300 ? 3.531 32.151 -9.344 1.00 105.64 300 GLY A CA 1
ATOM 1913 C C . GLY A 1 300 ? 3.924 31.930 -7.897 1.00 105.55 300 GLY A C 1
ATOM 1914 O O . GLY A 1 300 ? 3.733 32.816 -7.053 1.00 107.44 300 GLY A O 1
ATOM 1915 N N . VAL A 1 301 ? 4.479 30.754 -7.602 1.00 102.77 301 VAL A N 1
ATOM 1916 C CA . VAL A 1 301 ? 4.890 30.454 -6.230 1.00 103.56 301 VAL A CA 1
ATOM 1917 C C . VAL A 1 301 ? 5.930 31.453 -5.700 1.00 104.45 301 VAL A C 1
ATOM 1918 O O . VAL A 1 301 ? 5.749 32.027 -4.623 1.00 96.64 301 VAL A O 1
ATOM 1922 N N . ILE A 1 302 ? 6.997 31.686 -6.459 1.00 104.38 302 ILE A N 1
ATOM 1923 C CA . ILE A 1 302 ? 8.045 32.596 -5.995 1.00 106.89 302 ILE A CA 1
ATOM 1924 C C . ILE A 1 302 ? 7.545 34.042 -5.869 1.00 104.97 302 ILE A C 1
ATOM 1925 O O . ILE A 1 302 ? 7.966 34.772 -4.964 1.00 101.99 302 ILE A O 1
ATOM 1930 N N . SER A 1 303 ? 6.630 34.442 -6.753 1.00 103.44 303 SER A N 1
ATOM 1931 C CA . SER A 1 303 ? 5.998 35.753 -6.633 1.00 105.37 303 SER A CA 1
ATOM 1932 C C . SER A 1 303 ? 5.219 35.864 -5.320 1.00 106.50 303 SER A C 1
ATOM 1933 O O . SER A 1 303 ? 5.333 36.860 -4.594 1.00 107.17 303 SER A O 1
ATOM 1936 N N . MET A 1 304 ? 4.432 34.834 -5.019 1.00 105.63 304 MET A N 1
ATOM 1937 C CA . MET A 1 304 ? 3.664 34.808 -3.777 1.00 107.14 304 MET A CA 1
ATOM 1938 C C . MET A 1 304 ? 4.550 34.852 -2.537 1.00 109.54 304 MET A C 1
ATOM 1939 O O . MET A 1 304 ? 4.269 35.596 -1.595 1.00 115.99 304 MET A O 1
ATOM 1944 N N . TYR A 1 305 ? 5.615 34.058 -2.528 1.00 107.43 305 TYR A N 1
ATOM 1945 C CA . TYR A 1 305 ? 6.507 34.058 -1.375 1.00 109.00 305 TYR A CA 1
ATOM 1946 C C . TYR A 1 305 ? 7.242 35.386 -1.209 1.00 110.67 305 TYR A C 1
ATOM 1947 O O . TYR A 1 305 ? 7.485 35.824 -0.084 1.00 111.81 305 TYR A O 1
ATOM 1956 N N . ASP A 1 306 ? 7.608 36.020 -2.321 1.00 111.30 306 ASP A N 1
ATOM 1957 C CA . ASP A 1 306 ? 8.205 37.351 -2.247 1.00 111.46 306 ASP A CA 1
ATOM 1958 C C . ASP A 1 306 ? 7.214 38.342 -1.654 1.00 112.56 306 ASP A C 1
ATOM 1959 O O . ASP A 1 306 ? 7.584 39.193 -0.845 1.00 113.01 306 ASP A O 1
ATOM 1964 N N . GLN A 1 307 ? 5.953 38.223 -2.060 1.00 114.15 307 GLN A N 1
ATOM 1965 C CA . GLN A 1 307 ? 4.898 39.084 -1.537 1.00 118.09 307 GLN A CA 1
ATOM 1966 C C . GLN A 1 307 ? 4.704 38.880 -0.034 1.00 121.73 307 GLN A C 1
ATOM 1967 O O . GLN A 1 307 ? 4.440 39.831 0.702 1.00 124.83 307 GLN A O 1
ATOM 1973 N N . LEU A 1 308 ? 4.843 37.636 0.415 1.00 121.00 308 LEU A N 1
ATOM 1974 C CA . LEU A 1 308 ? 4.681 37.310 1.831 1.00 123.76 308 LEU A CA 1
ATOM 1975 C C . LEU A 1 308 ? 5.824 37.849 2.692 1.00 123.77 308 LEU A C 1
ATOM 1976 O O . LEU A 1 308 ? 5.598 38.344 3.796 1.00 127.48 308 LEU A O 1
ATOM 1981 N N . GLN A 1 309 ? 7.048 37.751 2.183 1.00 121.26 309 GLN A N 1
ATOM 1982 C CA . GLN A 1 309 ? 8.224 38.214 2.915 1.00 121.60 309 GLN A CA 1
ATOM 1983 C C . GLN A 1 309 ? 8.236 39.735 3.057 1.00 123.57 309 GLN A C 1
ATOM 1984 O O . GLN A 1 309 ? 8.588 40.268 4.110 1.00 112.95 309 GLN A O 1
#